Protein AF-0000000070520915 (afdb_homodimer)

Nearest PDB structures (foldseek):
  8ruu-assembly1_Y  TM=6.547E-01  e=4.540E-03  Homo sapiens
  5hi5-assembly1_B  TM=6.834E-01  e=1.184E-02  Homo sapiens
  8ruu-assembly1_X  TM=6.422E-01  e=1.967E-02  Homo sapiens
  5hi5-assembly1_A  TM=6.269E-01  e=2.759E-02  Homo sapiens
  4hsa-assembly2_E  TM=6.363E-01  e=5.428E-02  Homo sapiens

Foldseek 3Di:
DVVVVVVVVCVVPVPCPPPPPPPPDDDPCVCQPVDPQHWHWAFDDDPVCFKPPPTAIATGGPDWCVVVPPPPDQKTWHWDWDWDWMAGPVGDIDIDIGTDYIDTGGPVPPPPPPPPPVVVD/DVVVVVVVVCVVPVPCPPPPSVPPDDDPCVCQPVDPQHWHKAFDDDPVCFKPPPTAIATGGPDFQPPVPDDDDQKTWHWDWDWDWMAGPVGDIDIDIGTDYIDTGGPVPPPPPPPPPVVVD

Structure (mmCIF, N/CA/C/O backbone):
data_AF-0000000070520915-model_v1
#
loop_
_entity.id
_entity.type
_entity.pdbx_description
1 polymer 'Putative serine threonine-protein kinase vps15-like protein'
#
loop_
_atom_site.group_PDB
_atom_site.id
_atom_site.type_symbol
_atom_site.label_atom_id
_atom_site.label_alt_id
_atom_site.label_comp_id
_atom_site.label_asym_id
_atom_site.label_entity_id
_atom_site.label_seq_id
_atom_site.pdbx_PDB_ins_code
_atom_site.Cartn_x
_atom_site.Cartn_y
_atom_site.Cartn_z
_atom_site.occupancy
_atom_site.B_iso_or_equiv
_atom_site.auth_seq_id
_atom_site.auth_comp_id
_atom_site.auth_asym_id
_atom_site.auth_atom_id
_atom_site.pdbx_PDB_model_num
ATOM 1 N N . MET A 1 1 ? -19.344 27.828 -14.281 1 25.47 1 MET A N 1
ATOM 2 C CA . MET A 1 1 ? -18.078 27.25 -14.719 1 25.47 1 MET A CA 1
ATOM 3 C C . MET A 1 1 ? -17.656 26.109 -13.789 1 25.47 1 MET A C 1
ATOM 5 O O . MET A 1 1 ? -16.938 25.203 -14.203 1 25.47 1 MET A O 1
ATOM 9 N N . ILE A 1 2 ? -18.031 26.219 -12.461 1 29.73 2 ILE A N 1
ATOM 10 C CA . ILE A 1 2 ? -17.641 25.328 -11.367 1 29.73 2 ILE A CA 1
ATOM 11 C C . ILE A 1 2 ? -18.391 24.016 -11.461 1 29.73 2 ILE A C 1
ATOM 13 O O . ILE A 1 2 ? -17.844 22.953 -11.164 1 29.73 2 ILE A O 1
ATOM 17 N N . ARG A 1 3 ? -19.641 24.016 -11.953 1 36.38 3 ARG A N 1
ATOM 18 C CA . ARG A 1 3 ? -20.484 22.828 -12.078 1 36.38 3 ARG A CA 1
ATOM 19 C C . ARG A 1 3 ? -19.906 21.859 -13.094 1 36.38 3 ARG A C 1
ATOM 21 O O . ARG A 1 3 ? -20.125 20.656 -13.008 1 36.38 3 ARG A O 1
ATOM 28 N N . GLN A 1 4 ? -19.328 22.453 -14.094 1 33.91 4 GLN A N 1
ATOM 29 C CA . GLN A 1 4 ? -18.828 21.609 -15.172 1 33.91 4 GLN A CA 1
ATOM 30 C C . GLN A 1 4 ? -17.609 20.812 -14.719 1 33.91 4 GLN A C 1
ATOM 32 O O . GLN A 1 4 ? -17.344 19.734 -15.258 1 33.91 4 GLN A O 1
ATOM 37 N N . GLN A 1 5 ? -16.781 21.406 -13.82 1 28.05 5 GLN A N 1
ATOM 38 C CA . GLN A 1 5 ? -15.547 20.688 -13.477 1 28.05 5 GLN A CA 1
ATOM 39 C C . GLN A 1 5 ? -15.836 19.469 -12.625 1 28.05 5 GLN A C 1
ATOM 41 O O . GLN A 1 5 ? -15.047 18.516 -12.602 1 28.05 5 GLN A O 1
ATOM 46 N N . LYS A 1 6 ? -16.828 19.484 -11.789 1 32.56 6 LYS A N 1
ATOM 47 C CA . LYS A 1 6 ? -17.219 18.312 -11.008 1 32.56 6 LYS A CA 1
ATOM 48 C C . LYS A 1 6 ? -17.641 17.172 -11.906 1 32.56 6 LYS A C 1
ATOM 50 O O . LYS A 1 6 ? -17.312 16 -11.641 1 32.56 6 LYS A O 1
ATOM 55 N N . GLN A 1 7 ? -18.406 17.469 -12.891 1 32.34 7 GLN A N 1
ATOM 56 C CA . GLN A 1 7 ? -18.969 16.453 -13.789 1 32.34 7 GLN A CA 1
ATOM 57 C C . GLN A 1 7 ? -17.875 15.758 -14.586 1 32.34 7 GLN A C 1
ATOM 59 O O . GLN A 1 7 ? -18 14.578 -14.914 1 32.34 7 GLN A O 1
ATOM 64 N N . GLN A 1 8 ? -16.844 16.562 -15.008 1 31.06 8 GLN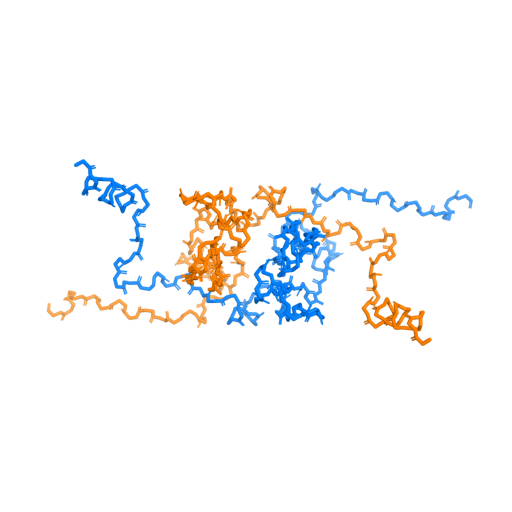 A N 1
ATOM 65 C CA . GLN A 1 8 ? -15.82 15.945 -15.844 1 31.06 8 GLN A CA 1
ATOM 66 C C . GLN A 1 8 ? -14.938 15 -15.039 1 31.06 8 GLN A C 1
ATOM 68 O O . GLN A 1 8 ? -14.438 14 -15.562 1 31.06 8 GLN A O 1
ATOM 73 N N . HIS A 1 9 ? -14.539 15.375 -13.797 1 29.91 9 HIS A N 1
ATOM 74 C CA . HIS A 1 9 ? -13.781 14.453 -12.961 1 29.91 9 HIS A CA 1
ATOM 75 C C . HIS A 1 9 ? -14.539 13.148 -12.758 1 29.91 9 HIS A C 1
ATOM 77 O O . HIS A 1 9 ? -13.938 12.07 -12.781 1 29.91 9 HIS A O 1
ATOM 83 N N . ASP A 1 10 ? -15.797 13.234 -12.57 1 32.31 10 ASP A N 1
ATOM 84 C CA . ASP A 1 10 ? -16.609 12.039 -12.445 1 32.31 10 ASP A CA 1
ATOM 85 C C . ASP A 1 10 ? -16.578 11.211 -13.727 1 32.31 10 ASP A C 1
ATOM 87 O O . ASP A 1 10 ? -16.688 9.984 -13.68 1 32.31 10 ASP A O 1
ATOM 91 N N . ARG A 1 11 ? -16.656 11.812 -14.953 1 33.47 11 ARG A N 1
ATOM 92 C CA . ARG A 1 11 ? -16.641 11.07 -16.219 1 33.47 11 ARG A CA 1
ATOM 93 C C . ARG A 1 11 ? -15.281 10.445 -16.484 1 33.47 11 ARG A C 1
ATOM 95 O O . ARG A 1 11 ? -15.172 9.469 -17.219 1 33.47 11 ARG A O 1
ATOM 102 N N . LEU A 1 12 ? -14.117 11.164 -16.328 1 31.77 12 LEU A N 1
ATOM 103 C CA . LEU A 1 12 ? -12.812 10.641 -16.719 1 31.77 12 LEU A CA 1
ATOM 104 C C . LEU A 1 12 ? -12.359 9.555 -15.75 1 31.77 12 LEU A C 1
ATOM 106 O O . LEU A 1 12 ? -11.508 8.727 -16.094 1 31.77 12 LEU A O 1
ATOM 110 N N . TYR A 1 13 ? -12.602 9.773 -14.43 1 30.22 13 TYR A N 1
ATOM 111 C CA . TYR A 1 13 ? -12.43 8.625 -13.547 1 30.22 13 TYR A CA 1
ATOM 112 C C . TYR A 1 13 ? -13.773 7.969 -13.242 1 30.22 13 TYR A C 1
ATOM 114 O O . TYR A 1 13 ? -14.617 8.555 -12.555 1 30.22 13 TYR A O 1
ATOM 122 N N . PRO A 1 14 ? -14.391 7.324 -14.18 1 30.08 14 PRO A N 1
ATOM 123 C CA . PRO A 1 14 ? -15.617 6.68 -13.688 1 30.08 14 PRO A CA 1
ATOM 124 C C . PRO A 1 14 ? -15.508 6.234 -12.234 1 30.08 14 PRO A C 1
ATOM 126 O O . PRO A 1 14 ? -14.484 5.664 -11.828 1 30.08 14 PRO A O 1
ATOM 129 N N . SER A 1 15 ? -15.922 7.176 -11.305 1 32.25 15 SER A N 1
ATOM 130 C CA . SER A 1 15 ? -16.266 6.566 -10.023 1 32.25 15 SER A CA 1
ATOM 131 C C . SER A 1 15 ? -16.844 5.164 -10.219 1 32.25 15 SER A C 1
ATOM 133 O O . SER A 1 15 ? -17.828 4.984 -10.922 1 32.25 15 SER A O 1
ATOM 135 N N . THR A 1 16 ? -16.078 4.223 -10.469 1 32.72 16 THR A N 1
ATOM 136 C CA . THR A 1 16 ? -16.781 2.979 -10.148 1 32.72 16 THR A CA 1
ATOM 137 C C . THR A 1 16 ? -17.688 3.164 -8.938 1 32.72 16 THR A C 1
ATOM 139 O O . THR A 1 16 ? -17.547 2.473 -7.93 1 32.72 16 THR A O 1
ATOM 142 N N . SER A 1 17 ? -18.141 4.332 -8.594 1 31.3 17 SER A N 1
ATOM 143 C CA . SER A 1 17 ? -19.281 4.523 -7.699 1 31.3 17 SER A CA 1
ATOM 144 C C . SER A 1 17 ? -20.469 3.664 -8.117 1 31.3 17 SER A C 1
ATOM 146 O O . SER A 1 17 ? -21.578 3.859 -7.629 1 31.3 17 SER A O 1
ATOM 148 N N . GLY A 1 18 ? -20.859 3.488 -9.367 1 31.34 18 GLY A N 1
ATOM 149 C CA . GLY A 1 18 ? -22.047 2.668 -9.281 1 31.34 18 GLY A CA 1
ATOM 150 C C . GLY A 1 18 ? -22.016 1.689 -8.125 1 31.34 18 GLY A C 1
ATOM 151 O O . GLY A 1 18 ? -20.969 1.445 -7.535 1 31.34 18 GLY A O 1
ATOM 152 N N . GLY A 1 19 ? -23.219 1.404 -7.453 1 32.59 19 GLY A N 1
ATOM 153 C CA . GLY A 1 19 ? -23.547 0.454 -6.402 1 32.59 19 GLY A CA 1
ATOM 154 C C . GLY A 1 19 ? -22.578 -0.708 -6.32 1 32.59 19 GLY A C 1
ATOM 155 O O . GLY A 1 19 ? -22.766 -1.627 -5.52 1 32.59 19 GLY A O 1
ATOM 156 N N . LEU A 1 20 ? -22.203 -1.168 -7.469 1 33.12 20 LEU A N 1
ATOM 157 C CA . LEU A 1 20 ? -21.438 -2.408 -7.441 1 33.12 20 LEU A CA 1
ATOM 158 C C . LEU A 1 20 ? -20.109 -2.209 -6.723 1 33.12 20 LEU A C 1
ATOM 160 O O . LEU A 1 20 ? -19.266 -1.425 -7.168 1 33.12 20 LEU A O 1
ATOM 164 N N . ARG A 1 21 ? -19.969 -1.873 -5.383 1 40.38 21 ARG A N 1
ATOM 165 C CA . ARG A 1 21 ? -18.766 -2.281 -4.652 1 40.38 21 ARG A CA 1
ATOM 166 C C . ARG A 1 21 ? -17.891 -3.197 -5.5 1 40.38 21 ARG A C 1
ATOM 168 O O . ARG A 1 21 ? -18.312 -4.289 -5.887 1 40.38 21 ARG A O 1
ATOM 175 N N . SER A 1 22 ? -17.188 -2.77 -6.617 1 53.38 22 SER A N 1
ATOM 176 C CA . SER A 1 22 ? -16.438 -3.613 -7.535 1 53.38 22 SER A CA 1
ATOM 177 C C . SER A 1 22 ? -15.844 -4.824 -6.82 1 53.38 22 SER A C 1
ATOM 179 O O . SER A 1 22 ? -15.32 -4.699 -5.707 1 53.38 22 SER A O 1
ATOM 181 N N . SER A 1 23 ? -16.406 -5.953 -6.902 1 66.12 23 SER 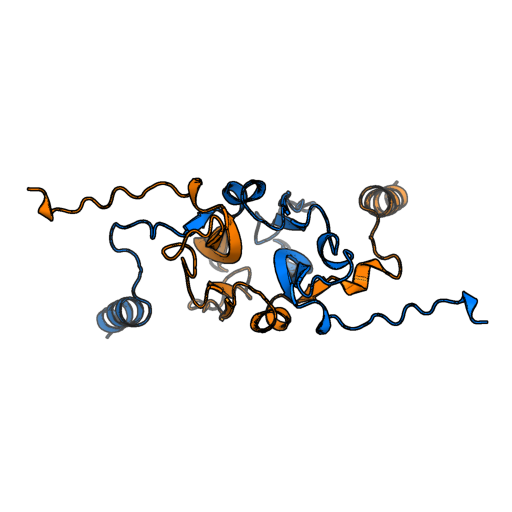A N 1
ATOM 182 C CA . SER A 1 23 ? -16.188 -7.309 -6.406 1 66.12 23 SER A CA 1
ATOM 183 C C . SER A 1 23 ? -14.695 -7.574 -6.172 1 66.12 23 SER A C 1
ATOM 185 O O . SER A 1 23 ? -14.328 -8.328 -5.27 1 66.12 23 SER A O 1
ATOM 187 N N . PHE A 1 24 ? -13.875 -6.535 -6.617 1 83.31 24 PHE A N 1
ATOM 188 C CA . PHE A 1 24 ? -12.469 -6.902 -6.461 1 83.31 24 PHE A CA 1
ATOM 189 C C . PHE A 1 24 ? -11.703 -5.805 -5.738 1 83.31 24 PHE A C 1
ATOM 191 O O . PHE A 1 24 ? -10.578 -5.473 -6.117 1 83.31 24 PHE A O 1
ATOM 198 N N . GLU A 1 25 ? -12.422 -5.18 -4.66 1 88.75 25 GLU A N 1
ATOM 199 C CA . GLU A 1 25 ? -11.789 -4.191 -3.789 1 88.75 25 GLU A CA 1
ATOM 200 C C . GLU A 1 25 ? -11.945 -4.574 -2.318 1 88.75 25 GLU A C 1
ATOM 202 O O . GLU A 1 25 ? -13.031 -4.965 -1.882 1 88.75 25 GLU A O 1
ATOM 207 N N . LEU A 1 26 ? -10.844 -4.395 -1.553 1 91.56 26 LEU A N 1
ATOM 208 C CA . LEU A 1 26 ? -10.844 -4.656 -0.117 1 91.56 26 LEU A CA 1
ATOM 209 C C . LEU A 1 26 ? -9.992 -3.633 0.623 1 91.56 26 LEU A C 1
ATOM 211 O O . LEU A 1 26 ? -8.984 -3.162 0.094 1 91.56 26 LEU A O 1
ATOM 215 N N . GLU A 1 27 ? -10.5 -3.326 1.843 1 93.81 27 GLU A N 1
ATOM 216 C CA . GLU A 1 27 ? -9.562 -2.607 2.695 1 93.81 27 GLU A CA 1
ATOM 217 C C . GLU A 1 27 ? -8.297 -3.428 2.938 1 93.81 27 GLU A C 1
ATOM 219 O O . GLU A 1 27 ? -8.367 -4.637 3.162 1 93.81 27 GLU A O 1
ATOM 224 N N . ILE A 1 28 ? -7.227 -2.768 2.975 1 95.44 28 ILE A N 1
ATOM 225 C CA . ILE A 1 28 ? -5.938 -3.453 3.012 1 95.44 28 ILE A CA 1
ATOM 226 C C . ILE A 1 28 ? -5.848 -4.312 4.27 1 95.44 28 ILE A C 1
ATOM 228 O O . ILE A 1 28 ? -5.273 -5.406 4.242 1 95.44 28 ILE A O 1
ATOM 232 N N . LYS A 1 29 ? -6.422 -3.838 5.371 1 94.12 29 LYS A N 1
ATOM 233 C CA . LYS A 1 29 ? -6.363 -4.602 6.613 1 94.12 29 LYS A CA 1
ATOM 234 C C . LYS A 1 29 ? -7.168 -5.891 6.508 1 94.12 29 LYS A C 1
ATOM 236 O O . LYS A 1 29 ? -6.863 -6.879 7.176 1 94.12 29 LYS A O 1
ATOM 241 N N . ASP A 1 30 ? -8.109 -5.902 5.684 1 91.94 30 ASP A N 1
ATOM 242 C CA . ASP A 1 30 ? -9 -7.051 5.547 1 91.94 30 ASP A CA 1
ATOM 243 C C . ASP A 1 30 ? -8.43 -8.078 4.57 1 91.94 30 ASP A C 1
ATOM 245 O O . ASP A 1 30 ? -8.891 -9.219 4.516 1 91.94 30 ASP A O 1
ATOM 249 N N . ALA A 1 31 ? -7.422 -7.73 3.842 1 92 31 ALA A N 1
ATOM 250 C CA . ALA A 1 31 ? -6.879 -8.602 2.801 1 92 31 ALA A CA 1
ATOM 251 C C . ALA A 1 31 ? -5.621 -9.312 3.285 1 92 31 ALA A C 1
ATOM 253 O O . ALA A 1 31 ? -5.012 -10.086 2.541 1 92 31 ALA A O 1
ATOM 254 N N . GLN A 1 32 ? -5.262 -9.133 4.535 1 92.06 32 GLN A N 1
ATOM 255 C CA . GLN A 1 32 ? -3.996 -9.617 5.078 1 92.06 32 GLN A CA 1
ATOM 256 C C . GLN A 1 32 ? -3.861 -11.125 4.906 1 92.06 32 GLN A C 1
ATOM 258 O O . GLN A 1 32 ? -2.795 -11.617 4.535 1 92.06 32 GLN A O 1
ATOM 263 N N . ASN A 1 33 ? -4.949 -11.836 5.051 1 87.12 33 ASN A N 1
ATOM 264 C CA . ASN A 1 33 ? -4.863 -13.297 5.129 1 87.12 33 ASN A CA 1
ATOM 265 C C . ASN A 1 33 ? -5.227 -13.953 3.801 1 87.12 33 ASN A C 1
ATOM 267 O O . ASN A 1 33 ? -5.098 -15.164 3.65 1 87.12 33 ASN A O 1
ATOM 271 N N . ILE A 1 34 ? -5.559 -13.188 2.848 1 89.12 34 ILE A N 1
ATOM 272 C CA . ILE A 1 34 ? -5.941 -13.805 1.584 1 89.12 34 ILE A CA 1
ATOM 273 C C . ILE A 1 34 ? -4.895 -13.5 0.518 1 89.12 34 ILE A C 1
ATOM 275 O O . ILE A 1 34 ? -4.902 -14.094 -0.562 1 89.12 34 ILE A O 1
ATOM 279 N N . SER A 1 35 ? -4.02 -12.602 0.869 1 90.75 35 SER A N 1
ATOM 280 C CA . SER A 1 35 ? -2.926 -12.281 -0.046 1 90.75 35 SER A CA 1
ATOM 281 C C . SER A 1 35 ? -1.97 -13.461 -0.195 1 90.75 35 SER A C 1
ATOM 283 O O . SER A 1 35 ? -1.648 -14.133 0.786 1 90.75 35 SER A O 1
ATOM 285 N N . PHE A 1 36 ? -1.595 -13.664 -1.411 1 88.69 36 PHE A N 1
ATOM 286 C CA . PHE A 1 36 ? -0.574 -14.68 -1.631 1 88.69 36 PHE A CA 1
ATOM 287 C C . PHE A 1 36 ? 0.682 -14.367 -0.826 1 88.69 36 PHE A C 1
ATOM 289 O O . PHE A 1 36 ? 1.246 -15.25 -0.18 1 88.69 36 PHE A O 1
ATOM 296 N N . CYS A 1 37 ? 1.144 -13.078 -1.019 1 91.94 37 CYS A N 1
ATOM 297 C CA . CYS A 1 37 ? 2.195 -12.594 -0.13 1 91.94 37 CYS A CA 1
ATOM 298 C C . CYS A 1 37 ? 1.604 -12 1.143 1 91.94 37 CYS A C 1
ATOM 300 O O . CYS A 1 37 ? 1.294 -10.805 1.191 1 91.94 37 CYS A O 1
ATOM 302 N N . ARG A 1 38 ? 1.516 -12.805 2.119 1 91.94 38 ARG A N 1
ATOM 303 C CA . ARG A 1 38 ? 0.873 -12.375 3.355 1 91.94 38 ARG A CA 1
ATOM 304 C C . ARG A 1 38 ? 1.627 -11.203 3.984 1 91.94 38 ARG A C 1
ATOM 306 O O . ARG A 1 38 ? 2.852 -11.117 3.875 1 91.94 38 ARG A O 1
ATOM 313 N N . TYR A 1 39 ? 0.829 -10.445 4.535 1 94.25 39 TYR A N 1
ATOM 314 C CA . TYR A 1 39 ? 1.386 -9.258 5.172 1 94.25 39 TYR A CA 1
ATOM 315 C C . TYR A 1 39 ? 0.632 -8.922 6.453 1 94.25 39 TYR A C 1
ATOM 317 O O . TYR A 1 39 ? -0.429 -9.492 6.723 1 94.25 39 TYR A O 1
ATOM 325 N N . SER A 1 40 ? 1.277 -7.996 7.246 1 96.56 40 SER A N 1
ATOM 326 C CA . SER A 1 40 ? 0.656 -7.426 8.438 1 96.56 40 SER A CA 1
ATOM 327 C C . SER A 1 40 ? 0.555 -5.906 8.328 1 96.56 40 SER A C 1
ATOM 329 O O . SER A 1 40 ? 1.419 -5.262 7.73 1 96.56 40 SER A O 1
ATOM 331 N N . VAL A 1 41 ? -0.522 -5.434 8.867 1 96.31 41 VAL A N 1
ATOM 332 C CA . VAL A 1 41 ? -0.714 -3.99 8.969 1 96.31 41 VAL A CA 1
ATOM 333 C C . VAL A 1 41 ? -0.429 -3.531 10.398 1 96.31 41 VAL A C 1
ATOM 335 O O . VAL A 1 41 ? -1.105 -3.955 11.344 1 96.31 41 VAL A O 1
ATOM 338 N N . GLU A 1 42 ? 0.573 -2.652 10.492 1 96.56 42 GLU A N 1
ATOM 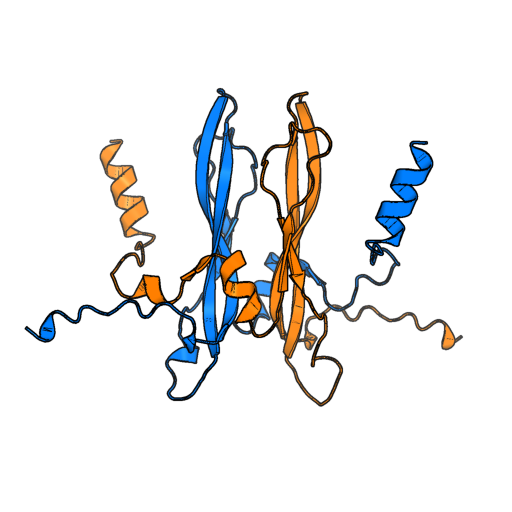339 C CA . GLU A 1 42 ? 1.035 -2.23 11.812 1 96.56 42 GLU A CA 1
ATOM 340 C C . GLU A 1 42 ? 1.001 -0.712 11.945 1 96.56 42 GLU A C 1
ATOM 342 O O . GLU A 1 42 ? 1.564 0.004 11.117 1 96.56 42 GLU A O 1
ATOM 347 N N . PRO A 1 43 ? 0.345 -0.287 12.992 1 95.19 43 PRO A N 1
ATOM 348 C CA . PRO A 1 43 ? 0.341 1.164 13.195 1 95.19 43 PRO A CA 1
ATOM 349 C C . PRO A 1 43 ? 1.736 1.728 13.453 1 95.19 43 PRO A C 1
ATOM 351 O O . PRO A 1 43 ? 2.562 1.072 14.094 1 95.19 43 PRO A O 1
ATOM 354 N N . ILE A 1 44 ? 1.965 2.916 12.906 1 95.12 44 ILE A N 1
ATOM 355 C CA . ILE A 1 44 ? 3.17 3.674 13.227 1 95.12 44 ILE A CA 1
ATOM 356 C C . ILE A 1 44 ? 2.896 4.609 14.398 1 95.12 44 ILE A C 1
ATOM 358 O O . ILE A 1 44 ? 2.053 5.504 14.305 1 95.12 44 ILE A O 1
ATOM 362 N N . PRO A 1 45 ? 3.59 4.391 15.461 1 93.75 45 PRO A N 1
ATOM 363 C CA . PRO A 1 45 ? 3.312 5.23 16.625 1 93.75 45 PRO A CA 1
ATOM 364 C C . PRO A 1 45 ? 3.617 6.703 16.375 1 93.75 45 PRO A C 1
ATOM 366 O O . PRO A 1 45 ? 4.582 7.031 15.68 1 93.75 45 PRO A O 1
ATOM 369 N N . ASP A 1 46 ? 2.779 7.52 16.891 1 92.5 46 ASP A N 1
ATOM 370 C CA . ASP A 1 46 ? 3.008 8.961 16.938 1 92.5 46 ASP A CA 1
ATOM 371 C C . ASP A 1 46 ? 3.477 9.406 18.312 1 92.5 46 ASP A C 1
ATOM 373 O O . ASP A 1 46 ? 2.662 9.773 19.172 1 92.5 46 ASP A O 1
ATOM 377 N N . ILE A 1 47 ? 4.68 9.469 18.469 1 89.25 47 ILE A N 1
ATOM 378 C CA . ILE A 1 47 ? 5.273 9.727 19.781 1 89.25 47 ILE A CA 1
ATOM 379 C C . ILE A 1 47 ? 4.941 11.148 20.234 1 89.25 47 ILE A C 1
ATOM 381 O O . ILE A 1 47 ? 4.641 11.391 21.406 1 89.25 47 ILE A O 1
ATOM 385 N N . ARG A 1 48 ? 4.938 12.102 19.359 1 89.75 48 ARG A N 1
ATOM 386 C CA . ARG A 1 48 ? 4.676 13.5 19.688 1 89.75 48 ARG A CA 1
ATOM 387 C C . ARG A 1 48 ? 3.182 13.758 19.828 1 89.75 48 ARG A C 1
ATOM 389 O O . ARG A 1 48 ? 2.771 14.734 20.453 1 89.75 48 ARG A O 1
ATOM 396 N N . GLY A 1 49 ? 2.396 12.969 19.219 1 90.69 49 GLY A N 1
ATOM 397 C CA . GLY A 1 49 ? 0.951 13.047 19.375 1 90.69 49 GLY A CA 1
ATOM 398 C C . GLY A 1 49 ? 0.315 14.078 18.469 1 90.69 49 GLY A C 1
ATOM 399 O O . GLY A 1 49 ? -0.906 14.25 18.469 1 90.69 49 GLY A O 1
ATOM 400 N N . THR A 1 50 ? 1.156 14.781 17.703 1 88.31 50 THR A N 1
ATOM 401 C CA . THR A 1 50 ? 0.609 15.859 16.891 1 88.31 50 THR A CA 1
ATOM 402 C C . THR A 1 50 ? 0.911 15.641 15.414 1 88.31 50 THR A C 1
ATOM 404 O O . THR A 1 50 ? 0.742 16.547 14.594 1 88.31 50 THR A O 1
ATOM 407 N N . ARG A 1 51 ? 1.312 14.398 15.125 1 89.62 51 ARG A N 1
ATOM 408 C CA . ARG A 1 51 ? 1.722 14.109 13.75 1 89.62 51 ARG A CA 1
ATOM 409 C C . ARG A 1 51 ? 0.533 14.18 12.797 1 89.62 51 ARG A C 1
ATOM 411 O O . ARG A 1 51 ? -0.561 13.719 13.125 1 89.62 51 ARG A O 1
ATOM 418 N N . MET A 1 52 ? 0.804 14.742 11.609 1 84.94 52 MET A N 1
ATOM 419 C CA . MET A 1 52 ? -0.128 14.664 10.484 1 84.94 52 MET A CA 1
ATOM 420 C C . MET A 1 52 ? 0.543 14.055 9.266 1 84.94 52 MET A C 1
ATOM 422 O O . MET A 1 52 ? 1.62 14.492 8.852 1 84.94 52 MET A O 1
ATOM 426 N N . PRO A 1 53 ? -0.039 13.039 8.727 1 86.75 53 PRO A N 1
ATOM 427 C CA . PRO A 1 53 ? -1.288 12.375 9.102 1 86.75 53 PRO A CA 1
ATOM 428 C C . PRO A 1 53 ? -1.149 11.531 10.367 1 86.75 53 PRO A C 1
ATOM 430 O O . PRO A 1 53 ? -0.06 11.039 10.672 1 86.75 53 PRO A O 1
ATOM 433 N N . LYS A 1 54 ? -2.25 11.367 10.992 1 84.69 54 LYS A N 1
ATOM 434 C CA . LYS A 1 54 ? -2.238 10.695 12.289 1 84.69 54 LYS A CA 1
ATOM 435 C C . LYS A 1 54 ? -2.141 9.18 12.117 1 84.69 54 LYS A C 1
ATOM 437 O O . LYS A 1 54 ? -1.396 8.516 12.844 1 84.69 54 LYS A O 1
ATOM 442 N N . ASP A 1 55 ? -2.926 8.656 11.156 1 86.44 55 ASP A N 1
ATOM 443 C CA . ASP A 1 55 ? -3.119 7.211 11.055 1 86.44 55 ASP A CA 1
ATOM 444 C C . ASP A 1 55 ? -2.217 6.609 9.984 1 86.44 55 ASP A C 1
ATOM 446 O O . ASP A 1 55 ? -2.688 6.223 8.914 1 86.44 55 ASP A O 1
ATOM 450 N N . LEU A 1 56 ? -0.928 6.527 10.383 1 91.81 56 LEU A N 1
ATOM 451 C CA . LEU A 1 56 ? 0.024 5.871 9.492 1 91.81 56 LEU A CA 1
ATOM 452 C C . LEU A 1 56 ? 0.226 4.414 9.891 1 91.81 56 LEU A C 1
ATOM 454 O O . LEU A 1 56 ? 0.194 4.082 11.078 1 91.81 56 LEU A O 1
ATOM 458 N N . VAL A 1 57 ? 0.395 3.619 8.906 1 94.81 57 VAL A N 1
ATOM 459 C CA . VAL A 1 57 ? 0.629 2.201 9.156 1 94.81 57 VAL A CA 1
ATOM 460 C C . VAL A 1 57 ? 1.755 1.695 8.258 1 94.81 57 VAL A C 1
ATOM 462 O O . VAL A 1 57 ? 1.971 2.225 7.168 1 94.81 57 VAL A O 1
ATOM 465 N N . HIS A 1 58 ? 2.439 0.718 8.805 1 96.81 58 HIS A N 1
ATOM 466 C CA . HIS A 1 58 ? 3.262 -0.144 7.961 1 96.81 58 HIS A CA 1
ATOM 467 C C . HIS A 1 58 ? 2.451 -1.312 7.41 1 96.81 58 HIS A C 1
ATOM 469 O O . HIS A 1 58 ? 1.633 -1.897 8.125 1 96.81 58 HIS A O 1
ATOM 475 N N . ILE A 1 59 ? 2.656 -1.614 6.164 1 96.5 59 ILE A N 1
ATOM 476 C CA . ILE A 1 59 ? 2.266 -2.887 5.57 1 96.5 59 ILE A CA 1
ATOM 477 C C . ILE A 1 59 ? 3.502 -3.752 5.34 1 96.5 59 ILE A C 1
ATOM 479 O O . ILE A 1 59 ? 4.262 -3.523 4.395 1 96.5 59 ILE A O 1
ATOM 483 N N . LYS A 1 60 ? 3.682 -4.707 6.188 1 95.44 60 LYS A N 1
ATOM 484 C CA . LYS A 1 60 ? 4.93 -5.465 6.203 1 95.44 60 LYS A CA 1
ATOM 485 C C . LYS A 1 60 ? 4.711 -6.895 5.723 1 95.44 60 LYS A C 1
ATOM 487 O O . LYS A 1 60 ? 3.803 -7.582 6.191 1 95.44 60 LYS A O 1
ATOM 492 N N . CYS A 1 61 ? 5.566 -7.27 4.809 1 93.38 61 CYS A N 1
ATOM 493 C CA . CYS A 1 61 ? 5.551 -8.672 4.414 1 93.38 61 CYS A CA 1
ATOM 494 C C . CYS A 1 61 ? 5.844 -9.578 5.605 1 93.38 61 CYS A C 1
ATOM 496 O O . CYS A 1 61 ? 6.781 -9.328 6.363 1 93.38 61 CYS A O 1
ATOM 498 N N . ASN A 1 62 ? 5.023 -10.664 5.715 1 91 62 ASN A N 1
ATOM 499 C CA . ASN A 1 62 ? 5.297 -11.633 6.777 1 91 62 ASN A CA 1
ATOM 500 C C . ASN A 1 62 ? 6.559 -12.438 6.488 1 91 62 ASN A C 1
ATOM 502 O O . ASN A 1 62 ? 7.305 -12.781 7.406 1 91 62 ASN A O 1
ATOM 506 N N . VAL A 1 63 ? 6.734 -12.805 5.184 1 82.5 63 VAL A N 1
ATOM 507 C CA . VAL A 1 63 ? 7.926 -13.508 4.711 1 82.5 63 VAL A CA 1
ATOM 508 C C . VAL A 1 63 ? 8.438 -12.859 3.43 1 82.5 63 VAL A C 1
ATOM 510 O O . VAL A 1 63 ? 7.699 -12.75 2.443 1 82.5 63 VAL A O 1
ATOM 513 N N . ILE A 1 64 ? 9.594 -12.352 3.486 1 77.5 64 ILE A N 1
ATOM 514 C CA . ILE A 1 64 ? 10.195 -11.688 2.336 1 77.5 64 ILE A CA 1
ATOM 515 C C . ILE A 1 64 ? 11.086 -12.672 1.58 1 77.5 64 ILE A C 1
ATOM 517 O O . ILE A 1 64 ? 11.836 -13.438 2.191 1 77.5 64 ILE A O 1
ATOM 521 N N . GLY A 1 65 ? 11.055 -12.602 0.327 1 67.94 65 GLY A N 1
ATOM 522 C CA . GLY A 1 65 ? 11.961 -13.383 -0.5 1 67.94 65 GLY A CA 1
ATOM 523 C C . GLY A 1 65 ? 11.648 -14.867 -0.494 1 67.94 65 GLY A C 1
ATOM 524 O O . GLY A 1 65 ? 12.375 -15.664 -1.088 1 67.94 65 GLY A O 1
ATOM 525 N N . ASN A 1 66 ? 10.742 -15.32 0.337 1 59.5 66 ASN A N 1
ATOM 526 C CA . ASN A 1 66 ? 10.539 -16.75 0.543 1 59.5 66 ASN A CA 1
ATOM 527 C C . ASN A 1 66 ? 10.289 -17.484 -0.774 1 59.5 66 ASN A C 1
ATOM 529 O O . ASN A 1 66 ? 10.953 -18.469 -1.08 1 59.5 66 ASN A O 1
ATOM 533 N N . LYS A 1 67 ? 9.273 -17.266 -1.451 1 57.53 67 LYS A N 1
ATOM 534 C CA . LYS A 1 67 ? 8.992 -18.094 -2.617 1 57.53 67 LYS A CA 1
ATOM 535 C C . LYS A 1 67 ? 10.008 -17.859 -3.727 1 57.53 67 LYS A C 1
ATOM 537 O O . LYS A 1 67 ? 10.141 -18.672 -4.645 1 57.53 67 LYS A O 1
ATOM 542 N N . CYS A 1 68 ? 10.727 -16.953 -3.531 1 60.09 68 CYS A N 1
ATOM 543 C CA . CYS A 1 68 ? 11.75 -16.688 -4.527 1 60.09 68 CYS A CA 1
ATOM 544 C C . CYS A 1 68 ? 12.883 -17.703 -4.441 1 60.09 68 CYS A C 1
ATOM 546 O O . CYS A 1 68 ? 13.516 -18.031 -5.449 1 60.09 68 CYS A O 1
ATOM 548 N N . LEU A 1 69 ? 13.086 -18.016 -3.201 1 54.53 69 LEU A N 1
ATOM 549 C CA . LEU A 1 69 ? 14.281 -18.828 -2.973 1 54.53 69 LEU A CA 1
ATOM 550 C C . LEU A 1 69 ? 14.086 -20.25 -3.518 1 54.53 69 LEU A C 1
ATOM 552 O O . LEU A 1 69 ? 15.062 -20.953 -3.764 1 54.53 69 LEU A O 1
ATOM 556 N N . ASN A 1 70 ? 12.773 -20.547 -3.564 1 51.84 70 ASN A N 1
ATOM 557 C CA . ASN A 1 70 ? 12.75 -21.859 -4.184 1 51.84 70 ASN A CA 1
ATOM 558 C C . ASN A 1 70 ? 13.219 -21.812 -5.633 1 51.84 70 ASN A C 1
ATOM 560 O O . ASN A 1 70 ? 12.953 -20.844 -6.344 1 51.84 70 ASN A O 1
ATOM 564 N N . THR A 1 71 ? 14.125 -22.609 -5.98 1 50.59 71 THR A N 1
ATOM 565 C CA . THR A 1 71 ? 14.844 -22.859 -7.227 1 50.59 71 THR A CA 1
ATOM 566 C C . THR A 1 71 ? 13.867 -22.906 -8.406 1 50.59 71 THR A C 1
ATOM 568 O O . THR A 1 71 ? 12.945 -23.734 -8.414 1 50.59 71 THR A O 1
ATOM 571 N N . GLY A 1 72 ? 13.578 -21.719 -8.914 1 58.69 72 GLY A N 1
ATOM 572 C CA . GLY A 1 72 ? 12.898 -21.672 -10.203 1 58.69 72 GLY A CA 1
ATOM 573 C C . GLY A 1 72 ? 11.781 -20.656 -10.258 1 58.69 72 GLY A C 1
ATOM 574 O O . GLY A 1 72 ? 11.25 -20.359 -11.328 1 58.69 72 GLY A O 1
ATOM 575 N N . ASP A 1 73 ? 11.539 -20.328 -8.969 1 62.72 73 ASP A N 1
ATOM 576 C CA . ASP A 1 73 ? 10.438 -19.375 -9.055 1 62.72 73 ASP A CA 1
ATOM 577 C C . ASP A 1 73 ? 10.938 -17.984 -9.43 1 62.72 73 ASP A C 1
ATOM 579 O O . ASP A 1 73 ? 11.859 -17.469 -8.797 1 62.72 73 ASP A O 1
ATOM 583 N N . ILE A 1 74 ? 10.391 -17.484 -10.484 1 73.56 74 ILE A N 1
ATOM 584 C CA . ILE A 1 74 ? 10.766 -16.203 -11.047 1 73.56 74 ILE A CA 1
ATOM 585 C C . ILE A 1 74 ? 10.062 -15.07 -10.289 1 73.56 74 ILE A C 1
ATOM 587 O O . ILE A 1 74 ? 10.461 -13.906 -10.383 1 73.56 74 ILE A O 1
ATOM 591 N N . TYR A 1 75 ? 9.117 -15.508 -9.445 1 79.81 75 TYR A N 1
ATOM 592 C CA . TYR A 1 75 ? 8.414 -14.477 -8.695 1 79.81 75 TYR A CA 1
ATOM 593 C C . TYR A 1 75 ? 8.656 -14.641 -7.195 1 79.81 75 TYR A C 1
ATOM 595 O O . TYR A 1 75 ? 8.727 -15.758 -6.688 1 79.81 75 TYR A O 1
ATOM 603 N N . CYS A 1 76 ? 8.852 -13.5 -6.492 1 85.31 76 CYS A N 1
ATOM 604 C CA . CYS A 1 76 ? 9.078 -13.445 -5.051 1 85.31 76 CYS A CA 1
ATOM 605 C C . CYS A 1 76 ? 8.211 -12.367 -4.41 1 85.31 76 CYS A C 1
ATOM 607 O O . CYS A 1 76 ? 7.742 -11.453 -5.09 1 85.31 76 CYS A O 1
ATOM 609 N N . CYS A 1 77 ? 7.988 -12.555 -3.158 1 90.06 77 CYS A N 1
ATOM 610 C CA . CYS A 1 77 ? 7.352 -11.477 -2.402 1 90.06 77 CYS A CA 1
ATOM 611 C C . CYS A 1 77 ? 8.359 -10.391 -2.047 1 90.06 77 CYS A C 1
ATOM 613 O O . CYS A 1 77 ? 9.391 -10.672 -1.44 1 90.06 77 CYS A O 1
ATOM 615 N N . ILE A 1 78 ? 8.047 -9.219 -2.471 1 90.44 78 ILE A N 1
ATOM 616 C CA . ILE A 1 78 ? 8.93 -8.07 -2.301 1 90.44 78 ILE A CA 1
ATOM 617 C C . ILE A 1 78 ? 8.258 -7.023 -1.422 1 90.44 78 ILE A C 1
ATOM 619 O O . ILE A 1 78 ? 7.062 -6.75 -1.58 1 90.44 78 ILE A O 1
ATOM 623 N N . GLN A 1 79 ? 9.07 -6.551 -0.518 1 93.25 79 GLN A N 1
ATOM 624 C CA . GLN A 1 79 ? 8.609 -5.449 0.319 1 93.25 79 GLN A CA 1
ATOM 625 C C . GLN A 1 79 ? 8.656 -4.125 -0.438 1 93.25 79 GLN A C 1
ATOM 627 O O . GLN A 1 79 ? 9.695 -3.752 -0.986 1 93.25 79 GLN A O 1
ATOM 632 N N . THR A 1 80 ? 7.512 -3.428 -0.444 1 94.62 80 THR A N 1
ATOM 633 C CA . THR A 1 80 ? 7.527 -2.098 -1.044 1 94.62 80 THR A CA 1
ATOM 634 C C . THR A 1 80 ? 7.449 -1.019 0.032 1 94.62 80 THR A C 1
ATOM 636 O O . THR A 1 80 ? 6.902 -1.251 1.112 1 94.62 80 THR A O 1
ATOM 639 N N . TYR A 1 81 ? 8.031 0.165 -0.346 1 94.94 81 TYR A N 1
ATOM 640 C CA . TYR A 1 81 ? 8.008 1.284 0.589 1 94.94 81 TYR A CA 1
ATOM 641 C C . TYR A 1 81 ? 7.859 2.609 -0.149 1 94.94 81 TYR A C 1
ATOM 643 O O . TYR A 1 81 ? 7.98 2.66 -1.375 1 94.94 81 TYR A O 1
ATOM 651 N N . ARG A 1 82 ? 7.477 3.627 0.657 1 94.44 82 ARG A N 1
ATOM 652 C CA . ARG A 1 82 ? 7.516 5.023 0.24 1 94.44 82 ARG A CA 1
ATOM 653 C C . ARG A 1 82 ? 8.078 5.91 1.347 1 94.44 82 ARG A C 1
ATOM 655 O O . ARG A 1 82 ? 8.023 5.555 2.525 1 94.44 82 ARG A O 1
ATOM 662 N N . ASN A 1 83 ? 8.609 6.969 0.836 1 92.06 83 ASN A N 1
ATOM 663 C CA . ASN A 1 83 ? 8.953 8.031 1.773 1 92.06 83 ASN A CA 1
ATOM 664 C C . ASN A 1 83 ? 7.828 9.062 1.88 1 92.06 83 ASN A C 1
ATOM 666 O O . ASN A 1 83 ? 7.406 9.633 0.873 1 92.06 83 ASN A O 1
ATOM 670 N N . VAL A 1 84 ? 7.383 9.328 3.121 1 90.94 84 VAL A N 1
ATOM 671 C CA . VAL A 1 84 ? 6.223 10.188 3.35 1 90.94 84 VAL A CA 1
ATOM 672 C C . VAL A 1 84 ? 6.617 11.359 4.242 1 90.94 84 VAL A C 1
ATOM 674 O O . VAL A 1 84 ? 7.207 11.164 5.309 1 90.94 84 VAL A O 1
ATOM 677 N N . GLU A 1 85 ? 6.203 12.5 3.803 1 88.94 85 GLU A N 1
ATOM 678 C CA . GLU A 1 85 ? 6.414 13.672 4.641 1 88.94 85 GLU A CA 1
ATOM 679 C C . GLU A 1 85 ? 5.289 13.828 5.664 1 88.94 85 GLU A C 1
ATOM 681 O O . GLU A 1 85 ? 4.109 13.773 5.309 1 88.94 85 GLU A O 1
ATOM 686 N N . VAL A 1 86 ? 5.707 14.023 6.871 1 89.75 86 VAL A N 1
ATOM 687 C CA . VAL A 1 86 ? 4.746 14.273 7.938 1 89.75 86 VAL A CA 1
ATOM 688 C C . VAL A 1 86 ? 5.055 15.617 8.602 1 89.75 86 VAL A C 1
ATOM 690 O O . VAL A 1 86 ? 6.156 16.156 8.445 1 89.75 86 VAL A O 1
ATOM 693 N N . SER A 1 87 ? 4.039 16.141 9.203 1 87.62 87 SER A N 1
ATOM 694 C CA . SER A 1 87 ? 4.195 17.391 9.914 1 87.62 87 SER A CA 1
ATOM 695 C C . SER A 1 87 ? 3.631 17.312 11.328 1 87.62 87 SER A C 1
ATOM 697 O O . SER A 1 87 ? 2.846 16.406 11.633 1 87.62 87 SER A O 1
ATOM 699 N N . TYR A 1 88 ? 4.117 18.297 12.109 1 88.81 88 TYR A N 1
ATOM 700 C CA . TYR A 1 88 ? 3.691 18.375 13.5 1 88.81 88 TYR A CA 1
ATOM 701 C C . TYR A 1 88 ? 3.115 19.75 13.82 1 88.81 88 TYR A C 1
ATOM 703 O O . TYR A 1 88 ? 3.295 20.703 13.055 1 88.81 88 TYR A O 1
ATOM 711 N N . SER A 1 89 ? 2.432 19.766 14.93 1 85.94 89 SER A N 1
ATOM 712 C CA . SER A 1 89 ? 1.728 20.984 15.305 1 85.94 89 SER A CA 1
ATOM 713 C C . SER A 1 89 ? 2.703 22.125 15.562 1 85.94 89 SER A C 1
ATOM 715 O O . SER A 1 89 ? 2.332 23.297 15.484 1 85.94 89 SER A O 1
ATOM 717 N N . ASP A 1 90 ? 3.883 21.906 15.93 1 87.25 90 ASP A N 1
ATOM 718 C CA . ASP A 1 90 ? 4.852 22.969 16.234 1 87.25 90 ASP A CA 1
ATOM 719 C C . ASP A 1 90 ? 5.508 23.484 14.953 1 87.25 90 ASP A C 1
ATOM 721 O O . ASP A 1 90 ? 6.41 24.328 15.016 1 87.25 90 ASP A O 1
ATOM 725 N N . GLY A 1 91 ? 5.141 22.891 13.836 1 83.81 91 GLY A N 1
ATOM 726 C CA . GLY A 1 91 ? 5.66 23.391 12.57 1 83.81 91 GLY A CA 1
ATOM 727 C C . GLY A 1 91 ? 6.797 22.547 12.023 1 83.81 91 GLY A C 1
ATOM 728 O O . GLY A 1 91 ? 7.238 22.734 10.891 1 83.81 91 GLY A O 1
ATOM 729 N N . GLU A 1 92 ? 7.211 21.578 12.797 1 89.94 92 GLU A N 1
ATOM 730 C CA . GLU A 1 92 ? 8.281 20.703 12.336 1 89.94 92 GLU A CA 1
ATOM 731 C C . GLU A 1 92 ? 7.754 19.656 11.359 1 89.94 92 GLU A C 1
ATOM 733 O O . GLU A 1 92 ? 6.566 19.344 11.367 1 89.94 92 GLU A O 1
ATOM 738 N N . SER A 1 93 ? 8.633 19.266 10.445 1 88.75 93 SER A N 1
ATOM 739 C CA . SER A 1 93 ? 8.305 18.188 9.508 1 88.75 93 SER A CA 1
ATOM 740 C C . SER A 1 93 ? 9.43 17.172 9.422 1 88.75 93 SER A C 1
ATOM 742 O O . SER A 1 93 ? 10.57 17.469 9.773 1 88.75 93 SER A O 1
ATOM 744 N N . GLU A 1 94 ? 9.039 15.914 9.109 1 91.38 94 GLU A N 1
ATOM 745 C CA . GLU A 1 94 ? 10.023 14.867 8.867 1 91.38 94 GLU A CA 1
ATOM 746 C C . GLU A 1 94 ? 9.555 13.898 7.785 1 91.38 94 GLU A C 1
ATOM 748 O O . GLU A 1 94 ? 8.375 13.875 7.441 1 91.38 94 GLU A O 1
ATOM 753 N N . THR A 1 95 ? 10.57 13.297 7.176 1 91.94 95 THR A N 1
ATOM 754 C CA . THR A 1 95 ? 10.273 12.258 6.203 1 91.94 95 THR A CA 1
ATOM 755 C C . THR A 1 95 ? 10.391 10.875 6.84 1 91.94 95 THR A C 1
ATOM 757 O O . THR A 1 95 ? 11.422 10.539 7.426 1 91.94 95 THR A O 1
ATOM 760 N N . LEU A 1 96 ? 9.297 10.109 6.703 1 92.62 96 LEU A N 1
ATOM 761 C CA . LEU A 1 96 ? 9.273 8.742 7.223 1 92.62 96 LEU A CA 1
ATOM 762 C C . LEU A 1 96 ? 9.289 7.727 6.086 1 92.62 96 LEU A C 1
ATOM 764 O O . LEU A 1 96 ? 8.547 7.871 5.113 1 92.62 96 LEU A O 1
ATOM 768 N N . LYS A 1 97 ? 10.211 6.746 6.215 1 93.88 97 LYS A N 1
ATOM 769 C CA . LYS A 1 97 ? 10.102 5.57 5.355 1 93.88 97 LYS A CA 1
ATOM 770 C C . LYS A 1 97 ? 8.977 4.648 5.828 1 93.88 97 LYS A C 1
ATOM 772 O O . LYS A 1 97 ? 9.016 4.145 6.949 1 93.88 97 LYS A O 1
ATOM 777 N N . ILE A 1 98 ? 8.016 4.469 4.988 1 95.25 98 ILE A N 1
ATOM 778 C CA . ILE A 1 98 ? 6.844 3.67 5.34 1 95.25 98 ILE A CA 1
ATOM 779 C C . ILE A 1 98 ? 6.719 2.486 4.383 1 95.25 98 ILE A C 1
ATOM 781 O O . ILE A 1 98 ? 6.738 2.662 3.162 1 95.25 98 ILE A O 1
ATOM 785 N N . TYR A 1 99 ? 6.664 1.261 4.973 1 95.88 99 TYR A N 1
ATOM 786 C CA . TYR A 1 99 ? 6.352 0.087 4.164 1 95.88 99 TYR A CA 1
ATOM 787 C C . TYR A 1 99 ? 4.898 0.113 3.705 1 95.88 99 TYR A C 1
ATOM 789 O O . TYR A 1 99 ? 3.99 0.337 4.508 1 95.88 99 TYR A O 1
ATOM 797 N N . THR A 1 100 ? 4.727 -0.117 2.412 1 95.69 100 THR A N 1
ATOM 798 C CA . THR A 1 100 ? 3.404 0.188 1.872 1 95.69 100 THR A CA 1
ATOM 799 C C . THR A 1 100 ? 2.764 -1.061 1.271 1 95.69 100 THR A C 1
ATOM 801 O O . THR A 1 100 ? 1.596 -1.037 0.878 1 95.69 100 THR A O 1
ATOM 804 N N . GLY A 1 101 ? 3.488 -2.113 1.2 1 95.06 101 GLY A N 1
ATOM 805 C CA . GLY A 1 101 ? 2.908 -3.318 0.633 1 95.06 101 GLY A CA 1
ATOM 806 C C . GLY A 1 101 ? 3.893 -4.469 0.54 1 95.06 101 GLY A C 1
ATOM 807 O O . GLY A 1 101 ? 5.086 -4.297 0.802 1 95.06 101 GLY A O 1
ATOM 808 N N . CYS A 1 102 ? 3.293 -5.562 0.138 1 93.81 102 CYS A N 1
ATOM 809 C CA . CYS A 1 102 ? 3.996 -6.805 -0.156 1 93.81 102 CYS A CA 1
ATOM 810 C C . CYS A 1 102 ? 3.516 -7.406 -1.473 1 93.81 102 CYS A C 1
ATOM 812 O O . CYS A 1 102 ? 2.426 -7.973 -1.538 1 93.81 102 CYS A O 1
ATOM 814 N N . ILE A 1 103 ? 4.387 -7.25 -2.439 1 91.19 103 ILE A N 1
ATOM 815 C CA . ILE A 1 103 ? 3.904 -7.598 -3.771 1 91.19 103 ILE A CA 1
ATOM 816 C C . ILE A 1 103 ? 4.551 -8.906 -4.23 1 91.19 103 ILE A C 1
ATOM 818 O O . ILE A 1 103 ? 5.645 -9.258 -3.781 1 91.19 103 ILE A O 1
ATOM 822 N N . TYR A 1 104 ? 3.742 -9.531 -5.113 1 90.62 104 TYR A N 1
ATOM 823 C CA . TYR A 1 104 ? 4.242 -10.68 -5.863 1 90.62 104 TYR A CA 1
ATOM 824 C C . TYR A 1 104 ? 4.883 -10.234 -7.172 1 90.62 104 TYR A C 1
ATOM 826 O O . TYR A 1 104 ? 4.199 -9.75 -8.078 1 90.62 104 TYR A O 1
ATOM 834 N N . ALA A 1 105 ? 6.32 -10.344 -7.152 1 87.88 105 ALA A N 1
ATOM 835 C CA . ALA A 1 105 ? 7.012 -9.68 -8.258 1 87.88 105 ALA A CA 1
ATOM 836 C C . ALA A 1 105 ? 8.18 -10.523 -8.766 1 87.88 105 ALA A C 1
ATOM 838 O O . ALA A 1 105 ? 8.664 -11.406 -8.062 1 87.88 105 ALA A O 1
ATOM 839 N N . LEU A 1 106 ? 8.492 -10.109 -10.016 1 82.88 106 LEU A N 1
ATOM 840 C CA . LEU A 1 106 ? 9.641 -10.758 -10.641 1 82.88 106 LEU A CA 1
ATOM 841 C C . LEU A 1 106 ? 10.922 -10.445 -9.875 1 82.88 106 LEU A C 1
ATOM 843 O O . LEU A 1 106 ? 11.141 -9.305 -9.453 1 82.88 106 LEU A O 1
ATOM 847 N N . ASN A 1 107 ? 11.695 -11.461 -9.531 1 71.69 107 ASN A N 1
ATOM 848 C CA . ASN A 1 107 ? 12.938 -11.328 -8.766 1 71.69 107 ASN A CA 1
ATOM 849 C C . ASN A 1 107 ? 14.078 -10.797 -9.625 1 71.69 107 ASN A C 1
ATOM 851 O O . ASN A 1 107 ? 15 -10.164 -9.117 1 71.69 107 ASN A O 1
ATOM 855 N N . ASN A 1 108 ? 14.148 -10.984 -10.828 1 62.22 108 ASN A N 1
ATOM 856 C CA . ASN A 1 108 ? 15.312 -10.586 -11.617 1 62.22 108 ASN A CA 1
ATOM 857 C C . ASN A 1 108 ? 15.477 -9.07 -11.656 1 62.22 108 ASN A C 1
ATOM 859 O O . ASN A 1 108 ? 16.469 -8.562 -12.195 1 62.22 108 ASN A O 1
ATOM 863 N N . SER A 1 109 ? 14.586 -8.398 -11.07 1 58 109 SER A N 1
ATOM 864 C CA . SER A 1 109 ? 14.672 -6.945 -11.117 1 58 109 SER A CA 1
ATOM 865 C C . SER A 1 109 ? 15.203 -6.371 -9.812 1 58 109 SER A C 1
ATOM 867 O O . SER A 1 109 ? 15.281 -5.152 -9.648 1 58 109 SER A O 1
ATOM 869 N N . LEU A 1 110 ? 15.461 -7.238 -8.906 1 59.78 110 LEU A N 1
ATOM 870 C CA . LEU A 1 110 ? 15.953 -6.727 -7.629 1 59.78 110 LEU A CA 1
ATOM 871 C C . LEU A 1 110 ? 17.438 -6.422 -7.695 1 59.78 110 LEU A C 1
ATOM 873 O O . LEU A 1 110 ? 18.203 -7.141 -8.359 1 59.78 110 LEU A O 1
ATOM 877 N N . PRO A 1 111 ? 17.734 -5.191 -7.453 1 51.62 111 PRO A N 1
ATOM 878 C CA . PRO A 1 111 ? 19.172 -4.93 -7.465 1 51.62 111 PRO A CA 1
ATOM 879 C C . PRO A 1 111 ? 19.969 -5.973 -6.684 1 51.62 111 PRO A C 1
ATOM 881 O O . PRO A 1 111 ? 19.547 -6.395 -5.605 1 51.62 111 PRO A O 1
ATOM 884 N N . LEU A 1 112 ? 20.578 -6.848 -7.352 1 44.75 112 LEU A N 1
ATOM 885 C CA . LEU A 1 112 ? 21.516 -7.77 -6.719 1 44.75 112 LEU A CA 1
ATOM 886 C C . LEU A 1 112 ? 22.297 -7.066 -5.617 1 44.75 112 LEU A C 1
ATOM 888 O O . LEU A 1 112 ? 22.938 -6.039 -5.863 1 44.75 112 LEU A O 1
ATOM 892 N N . VAL A 1 113 ? 21.766 -6.887 -4.59 1 42.28 113 VAL A N 1
ATOM 893 C CA . VAL A 1 113 ? 22.766 -6.52 -3.594 1 42.28 113 VAL A CA 1
ATOM 894 C C . VAL A 1 113 ? 23.938 -7.504 -3.652 1 42.28 113 VAL A C 1
ATOM 896 O O . VAL A 1 113 ? 23.734 -8.719 -3.572 1 42.28 113 VAL A O 1
ATOM 899 N N . GLN A 1 114 ? 24.891 -7.188 -4.387 1 35.53 114 GLN A N 1
ATOM 900 C CA . GLN A 1 114 ? 26.156 -7.918 -4.324 1 35.53 114 GLN A CA 1
ATOM 901 C C . GLN A 1 114 ? 26.469 -8.344 -2.893 1 35.53 114 GLN A C 1
ATOM 903 O O . GLN A 1 114 ? 26.562 -7.5 -1.996 1 35.53 114 GLN A O 1
ATOM 908 N N . SER A 1 115 ? 25.906 -9.383 -2.49 1 35.41 115 SER A N 1
ATOM 909 C CA . SER A 1 115 ? 26.516 -9.984 -1.318 1 35.41 115 SER A CA 1
ATOM 910 C C . SER A 1 115 ? 28.047 -9.883 -1.382 1 35.41 115 SER A C 1
ATOM 912 O O . SER A 1 115 ? 28.656 -10.375 -2.326 1 35.41 115 SER A O 1
ATOM 914 N N . ASN A 1 116 ? 28.5 -8.75 -1.033 1 34.88 116 ASN A N 1
ATOM 915 C CA . ASN A 1 116 ? 29.906 -8.938 -0.71 1 34.88 116 ASN A CA 1
ATOM 916 C C . ASN A 1 116 ? 30.125 -10.148 0.199 1 34.88 116 ASN A C 1
ATOM 918 O O . ASN A 1 116 ? 29.734 -10.125 1.367 1 34.88 116 ASN A O 1
ATOM 922 N N . ASN A 1 117 ? 29.828 -11.289 -0.241 1 33.28 117 ASN A N 1
ATOM 923 C CA . ASN A 1 117 ? 30.453 -12.422 0.443 1 33.28 117 ASN A CA 1
ATOM 924 C C . ASN A 1 117 ? 31.906 -12.148 0.776 1 33.28 117 ASN A C 1
ATOM 926 O O . ASN A 1 117 ? 32.75 -12.07 -0.12 1 33.28 117 ASN A O 1
ATOM 930 N N . PRO A 1 118 ? 32.156 -11.523 1.922 1 35.66 118 PRO A N 1
ATOM 931 C CA . PRO A 1 118 ? 33.594 -11.422 2.266 1 35.66 118 PRO A CA 1
ATOM 932 C C . PRO A 1 118 ? 34.312 -12.75 2.141 1 35.66 118 PRO A C 1
ATOM 934 O O . PRO A 1 118 ? 35.531 -12.82 2.377 1 35.66 118 PRO A O 1
ATOM 937 N N . TYR A 1 119 ? 33.562 -13.844 2.023 1 31.39 119 TYR A N 1
ATOM 938 C CA . TYR A 1 119 ? 34.469 -15 2.164 1 31.39 119 TYR A CA 1
ATOM 939 C C . TYR A 1 119 ? 35.344 -15.164 0.932 1 31.39 119 TYR A C 1
ATOM 941 O O . TYR A 1 119 ? 36.094 -16.141 0.819 1 31.39 119 TYR A O 1
ATOM 949 N N . ASN A 1 120 ? 35 -14.398 -0.144 1 29.42 120 ASN A N 1
ATOM 950 C CA . ASN A 1 120 ? 36.031 -14.758 -1.125 1 29.42 120 ASN A CA 1
ATOM 951 C C . ASN A 1 120 ? 37.344 -14.047 -0.847 1 29.42 120 ASN A C 1
ATOM 953 O O . ASN A 1 120 ? 38.281 -14.117 -1.651 1 29.42 120 ASN A O 1
ATOM 957 N N . ASP A 1 121 ? 37.438 -13.211 0.196 1 23.91 121 ASP A N 1
ATOM 958 C CA . ASP A 1 121 ? 38.875 -13.102 0.384 1 23.91 121 ASP A CA 1
ATOM 959 C C . ASP A 1 121 ? 39.438 -14.281 1.182 1 23.91 121 ASP A C 1
ATOM 961 O O . ASP A 1 121 ? 38.75 -14.812 2.061 1 23.91 121 ASP A O 1
ATOM 965 N N . MET B 1 1 ? 18.641 8.234 30.453 1 25.42 1 MET B N 1
ATOM 966 C CA . MET B 1 1 ? 17.438 7.414 30.266 1 25.42 1 MET B CA 1
ATOM 967 C C . MET B 1 1 ? 17.047 7.352 28.797 1 25.42 1 MET B C 1
ATOM 969 O O . MET B 1 1 ? 16.391 6.402 28.359 1 25.42 1 MET B O 1
ATOM 973 N N . ILE B 1 2 ? 17.344 8.445 28.016 1 28.69 2 ILE B N 1
ATOM 974 C CA . ILE B 1 2 ? 16.938 8.695 26.641 1 28.69 2 ILE B CA 1
ATOM 975 C C . ILE B 1 2 ? 17.766 7.84 25.688 1 28.69 2 ILE B C 1
ATOM 977 O O . ILE B 1 2 ? 17.266 7.355 24.672 1 28.69 2 ILE B O 1
ATOM 981 N N . ARG B 1 3 ? 19.016 7.527 26.016 1 36.03 3 ARG B N 1
ATOM 982 C CA . ARG B 1 3 ? 19.906 6.727 25.188 1 36.03 3 ARG B CA 1
ATOM 983 C C . ARG B 1 3 ? 19.422 5.285 25.094 1 36.03 3 ARG B C 1
ATOM 985 O O . ARG B 1 3 ? 19.734 4.586 24.125 1 36.03 3 ARG B O 1
ATOM 992 N N . GLN B 1 4 ? 18.844 4.863 26.172 1 33.41 4 GLN B N 1
ATOM 993 C CA . GLN B 1 4 ? 18.438 3.463 26.203 1 33.41 4 GLN B CA 1
ATOM 994 C C . GLN B 1 4 ? 17.25 3.211 25.266 1 33.41 4 GLN B C 1
ATOM 996 O O . GLN B 1 4 ? 17.078 2.096 24.781 1 33.41 4 GLN B O 1
ATOM 1001 N N . GLN B 1 5 ? 16.344 4.211 25.109 1 28.56 5 GLN B N 1
ATOM 1002 C CA . GLN B 1 5 ? 15.148 3.92 24.344 1 28.56 5 GLN B CA 1
ATOM 1003 C C . GLN B 1 5 ? 15.477 3.789 22.844 1 28.56 5 GLN B C 1
ATOM 1005 O O . GLN B 1 5 ? 14.727 3.158 22.094 1 28.56 5 GLN B O 1
ATOM 1010 N N . LYS B 1 6 ? 16.438 4.48 22.344 1 32.56 6 LYS B N 1
ATOM 1011 C CA . LYS B 1 6 ? 16.859 4.344 20.953 1 32.56 6 LYS B CA 1
ATOM 1012 C C . LYS B 1 6 ? 17.359 2.936 20.672 1 32.56 6 LYS B C 1
ATOM 1014 O O . LYS B 1 6 ? 17.094 2.373 19.609 1 32.56 6 LYS B O 1
ATOM 1019 N N . GLN B 1 7 ? 18.141 2.402 21.547 1 32.44 7 GLN B N 1
ATOM 1020 C CA . GLN B 1 7 ? 18.781 1.104 21.359 1 32.44 7 GLN B CA 1
ATOM 1021 C C . GLN B 1 7 ? 17.75 -0.019 21.312 1 32.44 7 GLN B C 1
ATOM 1023 O O . GLN B 1 7 ? 17.953 -1.029 20.641 1 32.44 7 GLN B O 1
ATOM 1028 N N . GLN B 1 8 ? 16.688 0.109 22.141 1 31.33 8 GLN B N 1
ATOM 1029 C CA . GLN B 1 8 ? 15.734 -0.997 22.203 1 31.33 8 GLN B CA 1
ATOM 1030 C C . GLN B 1 8 ? 14.891 -1.064 20.938 1 31.33 8 GLN B C 1
ATOM 1032 O O . GLN B 1 8 ? 14.492 -2.15 20.516 1 31.33 8 GLN B O 1
ATOM 1037 N N . HIS B 1 9 ? 14.398 0.071 20.406 1 29.38 9 HIS B N 1
ATOM 1038 C CA . HIS B 1 9 ? 13.664 0.032 19.156 1 29.38 9 HIS B CA 1
ATOM 1039 C C . HIS B 1 9 ? 14.492 -0.622 18.047 1 29.38 9 HIS B C 1
ATOM 1041 O O . HIS B 1 9 ? 13.961 -1.403 17.25 1 29.38 9 HIS B O 1
ATOM 1047 N N . ASP B 1 10 ? 15.727 -0.38 18.031 1 32.53 10 ASP B N 1
ATOM 1048 C CA . ASP B 1 10 ? 16.609 -1.021 17.047 1 32.53 10 ASP B CA 1
ATOM 1049 C C . ASP B 1 10 ? 16.672 -2.529 17.281 1 32.53 10 ASP B C 1
ATOM 1051 O O . ASP B 1 10 ? 16.844 -3.299 16.328 1 32.53 10 ASP B O 1
ATOM 1055 N N . ARG B 1 11 ? 16.75 -3.051 18.547 1 33.56 11 ARG B N 1
ATOM 1056 C CA . ARG B 1 11 ? 16.844 -4.48 18.828 1 33.56 11 ARG B CA 1
ATOM 1057 C C . ARG B 1 11 ? 15.531 -5.191 18.516 1 33.56 11 ARG B C 1
ATOM 1059 O O . ARG B 1 11 ? 15.516 -6.406 18.297 1 33.56 11 ARG B O 1
ATOM 1066 N N . LEU B 1 12 ? 14.32 -4.711 18.922 1 31.16 12 LEU B N 1
ATOM 1067 C CA . LEU B 1 12 ? 13.078 -5.453 18.781 1 31.16 12 LEU B CA 1
ATOM 1068 C C . LEU B 1 12 ? 12.664 -5.523 17.312 1 31.16 12 LEU B C 1
ATOM 1070 O O . LEU B 1 12 ? 11.859 -6.375 16.922 1 31.16 12 LEU B O 1
ATOM 1074 N N . TYR B 1 13 ? 12.82 -4.449 16.562 1 30.52 13 TYR B N 1
ATOM 1075 C CA . TYR B 1 13 ? 12.703 -4.613 15.125 1 30.52 13 TYR B CA 1
ATOM 1076 C C . TYR B 1 13 ? 14.07 -4.777 14.477 1 30.52 13 TYR B C 1
ATOM 1078 O O . TYR B 1 13 ? 14.844 -3.818 14.391 1 30.52 13 TYR B O 1
ATOM 1086 N N . PRO B 1 14 ? 14.719 -5.898 14.688 1 30.14 14 PRO B N 1
ATOM 1087 C CA . PRO B 1 14 ? 15.961 -5.945 13.898 1 30.14 14 PRO B CA 1
ATOM 1088 C C . PRO B 1 14 ? 15.82 -5.246 12.547 1 30.14 14 PRO B C 1
ATOM 1090 O O . PRO B 1 14 ? 14.781 -5.355 11.891 1 30.14 14 PRO B O 1
ATOM 1093 N N . SER B 1 15 ? 16.281 -4.023 12.516 1 32.28 15 SER B N 1
ATOM 1094 C CA . SER B 1 15 ? 16.609 -3.582 11.156 1 32.28 15 SER B CA 1
ATOM 1095 C C . SER B 1 15 ? 17.078 -4.75 10.297 1 32.28 15 SER B C 1
ATOM 1097 O O . SER B 1 15 ? 18.094 -5.375 10.602 1 32.28 15 SER B O 1
ATOM 1099 N N . THR B 1 16 ? 16.297 -5.699 10 1 33.41 16 THR B N 1
ATOM 1100 C CA . THR B 1 16 ? 16.844 -6.406 8.852 1 33.41 16 THR B CA 1
ATOM 1101 C C . THR B 1 16 ? 17.672 -5.465 7.977 1 33.41 16 THR B C 1
ATOM 1103 O O . THR B 1 16 ? 17.75 -5.641 6.762 1 33.41 16 THR B O 1
ATOM 1106 N N . SER B 1 17 ? 18.156 -4.488 8.492 1 31.66 17 SER B N 1
ATOM 1107 C CA . SER B 1 17 ? 19.312 -3.816 7.926 1 31.66 17 SER B CA 1
ATOM 1108 C C . SER B 1 17 ? 20.453 -4.801 7.66 1 31.66 17 SER B C 1
ATOM 1110 O O . SER B 1 17 ? 21.594 -4.395 7.457 1 31.66 17 SER B O 1
ATOM 1112 N N . GLY B 1 18 ? 20.578 -5.93 8.391 1 31.66 18 GLY B N 1
ATOM 1113 C CA . GLY B 1 18 ? 21.766 -6.535 7.812 1 31.66 18 GLY B CA 1
ATOM 1114 C C . GLY B 1 18 ? 21.797 -6.477 6.297 1 31.66 18 GLY B C 1
ATOM 1115 O O . GLY B 1 18 ? 20.781 -6.184 5.668 1 31.66 18 GLY B O 1
ATOM 1116 N N . GLY B 1 19 ? 22.953 -6.691 5.656 1 32.88 19 GLY B N 1
ATOM 1117 C CA . GLY B 1 19 ? 23.359 -6.633 4.258 1 32.88 19 GLY B CA 1
ATOM 1118 C C . GLY B 1 19 ? 22.328 -7.23 3.316 1 32.88 19 GLY B C 1
ATOM 1119 O O . GLY B 1 19 ? 22.391 -7.016 2.104 1 32.88 19 GLY B O 1
ATOM 1120 N N . LEU B 1 20 ? 21.781 -8.461 3.627 1 35.09 20 LEU B N 1
ATOM 1121 C CA . LEU B 1 20 ? 21 -9.289 2.719 1 35.09 20 LEU B CA 1
ATOM 1122 C C . LEU B 1 20 ? 19.594 -8.734 2.551 1 35.09 20 LEU B C 1
ATOM 1124 O O . LEU B 1 20 ? 18.797 -9.289 1.794 1 35.09 20 LEU B O 1
ATOM 1128 N N . ARG B 1 21 ? 18.922 -8.211 3.531 1 41.31 21 ARG B N 1
ATOM 1129 C CA . ARG B 1 21 ? 17.531 -7.789 3.621 1 41.31 21 ARG B CA 1
ATOM 1130 C C . ARG B 1 21 ? 17.188 -6.789 2.523 1 41.31 21 ARG B C 1
ATOM 1132 O O . ARG B 1 21 ? 16.016 -6.406 2.367 1 41.31 21 ARG B O 1
ATOM 1139 N N . SER B 1 22 ? 18.109 -5.969 2.154 1 52.56 22 SER B N 1
ATOM 1140 C CA . SER B 1 22 ? 18.031 -4.887 1.179 1 52.56 22 SER B CA 1
ATOM 1141 C C . SER B 1 22 ? 17.562 -5.395 -0.181 1 52.56 22 SER B C 1
ATOM 1143 O O . SER B 1 22 ? 16.875 -4.688 -0.91 1 52.56 22 SER B O 1
ATOM 1145 N N . SER B 1 23 ? 17.781 -6.734 -0.332 1 67.38 23 SER B N 1
ATOM 1146 C CA . SER B 1 23 ? 17.688 -7.176 -1.719 1 67.38 23 SER B CA 1
ATOM 1147 C C . SER B 1 23 ? 16.219 -7.363 -2.137 1 67.38 23 SER B C 1
ATOM 1149 O O . SER B 1 23 ? 15.883 -7.188 -3.309 1 67.38 23 SER B O 1
ATOM 1151 N N . PHE B 1 24 ? 15.312 -7.352 -1.068 1 83.12 24 PHE B N 1
ATOM 1152 C CA . PHE B 1 24 ? 13.953 -7.602 -1.523 1 83.12 24 PHE B CA 1
ATOM 1153 C C . PHE B 1 24 ? 13.023 -6.457 -1.128 1 83.12 24 PHE B C 1
ATOM 1155 O O . PHE B 1 24 ? 11.898 -6.684 -0.688 1 83.12 24 PHE B O 1
ATOM 1162 N N . GLU B 1 25 ? 13.617 -5.277 -1.197 1 88.5 25 GLU B N 1
ATOM 1163 C CA . GLU B 1 25 ? 12.852 -4.059 -0.969 1 88.5 25 GLU B CA 1
ATOM 1164 C C . GLU B 1 25 ? 12.953 -3.107 -2.158 1 88.5 25 GLU B C 1
ATOM 1166 O O . GLU B 1 25 ? 14.047 -2.889 -2.689 1 88.5 25 GLU B O 1
ATOM 1171 N N . LEU B 1 26 ? 11.805 -2.555 -2.533 1 91.38 26 LEU B N 1
ATOM 1172 C CA . LEU B 1 26 ? 11.758 -1.567 -3.605 1 91.38 26 LEU B CA 1
ATOM 1173 C C . LEU B 1 26 ? 10.781 -0.447 -3.273 1 91.38 26 LEU B C 1
ATOM 1175 O O . LEU B 1 26 ? 9.766 -0.682 -2.619 1 91.38 26 LEU B O 1
ATOM 1179 N N . GLU B 1 27 ? 11.203 0.746 -3.75 1 93.88 27 GLU B N 1
ATOM 1180 C CA . GLU B 1 27 ? 10.156 1.766 -3.732 1 93.88 27 GLU B CA 1
ATOM 1181 C C . GLU B 1 27 ? 8.961 1.347 -4.582 1 93.88 27 GLU B C 1
ATOM 1183 O O . GLU B 1 27 ? 9.133 0.809 -5.68 1 93.88 27 GLU B O 1
ATOM 1188 N N . ILE B 1 28 ? 7.832 1.662 -4.125 1 95.25 28 ILE B N 1
ATOM 1189 C CA . ILE B 1 28 ? 6.613 1.159 -4.746 1 95.25 28 ILE B CA 1
ATOM 1190 C C . ILE B 1 28 ? 6.535 1.642 -6.195 1 95.25 28 ILE B C 1
ATOM 1192 O O . ILE B 1 28 ? 6.059 0.916 -7.074 1 95.25 28 ILE B O 1
ATOM 1196 N N . LYS B 1 29 ? 7.008 2.854 -6.441 1 94.06 29 LYS B N 1
ATOM 1197 C CA . LYS B 1 29 ? 6.961 3.385 -7.801 1 94.06 29 LYS B CA 1
ATOM 1198 C C . LYS B 1 29 ? 7.883 2.604 -8.727 1 94.06 29 LYS B C 1
ATOM 1200 O O . LYS B 1 29 ? 7.629 2.512 -9.93 1 94.06 29 LYS B O 1
ATOM 1205 N N . ASP B 1 30 ? 8.875 2.031 -8.203 1 91.69 30 ASP B N 1
ATOM 1206 C CA . ASP B 1 30 ? 9.867 1.32 -9 1 91.69 30 ASP B CA 1
ATOM 1207 C C . ASP B 1 30 ? 9.445 -0.124 -9.25 1 91.69 30 ASP B C 1
ATOM 1209 O O . ASP B 1 30 ? 10.008 -0.802 -10.109 1 91.69 30 ASP B O 1
ATOM 1213 N N . ALA B 1 31 ? 8.445 -0.582 -8.57 1 91.94 31 ALA B N 1
ATOM 1214 C CA . ALA B 1 31 ? 8.039 -1.981 -8.656 1 91.94 31 ALA B CA 1
ATOM 1215 C C . ALA B 1 31 ? 6.832 -2.145 -9.578 1 91.94 31 ALA B C 1
ATOM 1217 O O . ALA B 1 31 ? 6.344 -3.26 -9.781 1 91.94 31 ALA B O 1
ATOM 1218 N N . GLN B 1 32 ? 6.402 -1.076 -10.211 1 92 32 GLN B N 1
ATOM 1219 C CA . GLN B 1 32 ? 5.16 -1.057 -10.977 1 92 32 GLN B CA 1
ATOM 1220 C C . GLN B 1 32 ? 5.188 -2.104 -12.086 1 92 32 GLN B C 1
ATOM 1222 O O . GLN B 1 32 ? 4.199 -2.809 -12.305 1 92 32 GLN B O 1
ATOM 1227 N N . ASN B 1 33 ? 6.328 -2.309 -12.68 1 87.12 33 ASN B N 1
ATOM 1228 C CA . ASN B 1 33 ? 6.383 -3.115 -13.898 1 87.12 33 ASN B CA 1
ATOM 1229 C C . ASN B 1 33 ? 6.863 -4.535 -13.609 1 87.12 33 ASN B C 1
ATOM 1231 O O . ASN B 1 33 ? 6.848 -5.391 -14.492 1 87.12 33 ASN B O 1
ATOM 1235 N N . ILE B 1 34 ? 7.184 -4.816 -12.398 1 89 34 ILE B N 1
ATOM 1236 C CA . ILE B 1 34 ? 7.672 -6.16 -12.117 1 89 34 ILE B CA 1
ATOM 1237 C C . ILE B 1 34 ? 6.641 -6.918 -11.273 1 89 34 ILE B C 1
ATOM 1239 O O . ILE B 1 34 ? 6.754 -8.133 -11.086 1 89 34 ILE B O 1
ATOM 1243 N N . SER B 1 35 ? 5.66 -6.16 -10.82 1 90.62 35 SER B N 1
ATOM 1244 C CA . SER B 1 35 ? 4.582 -6.793 -10.07 1 90.62 35 SER B CA 1
ATOM 1245 C C . SER B 1 35 ? 3.746 -7.703 -10.961 1 90.62 35 SER B C 1
ATOM 1247 O O . SER B 1 35 ? 3.445 -7.355 -12.102 1 90.62 35 SER B O 1
ATOM 1249 N N . PHE B 1 36 ? 3.453 -8.828 -10.398 1 88.44 36 PHE B N 1
ATOM 1250 C CA . PHE B 1 36 ? 2.543 -9.703 -11.117 1 88.44 36 PHE B CA 1
ATOM 1251 C C . PHE B 1 36 ? 1.225 -9 -11.414 1 88.44 36 PHE B C 1
ATOM 1253 O O . PHE B 1 36 ? 0.715 -9.062 -12.531 1 88.44 36 PHE B O 1
ATOM 1260 N N . CYS B 1 37 ? 0.649 -8.445 -10.305 1 92.12 37 CYS B N 1
ATOM 1261 C CA . CYS B 1 37 ? -0.487 -7.555 -10.5 1 92.12 37 CYS B CA 1
ATOM 1262 C C . CYS B 1 37 ? -0.019 -6.129 -10.766 1 92.12 37 CYS B C 1
ATOM 1264 O O . CYS B 1 37 ? 0.164 -5.344 -9.836 1 92.12 37 CYS B O 1
ATOM 1266 N N . ARG B 1 38 ? 0.121 -5.828 -12 1 92.06 38 ARG B N 1
ATOM 1267 C CA . ARG B 1 38 ? 0.656 -4.523 -12.367 1 92.06 38 ARG B CA 1
ATOM 1268 C C . ARG B 1 38 ? -0.236 -3.398 -11.852 1 92.06 38 ARG B C 1
ATOM 1270 O O . ARG B 1 38 ? -1.457 -3.553 -11.781 1 92.06 38 ARG B O 1
ATOM 1277 N N . TYR B 1 39 ? 0.457 -2.424 -11.547 1 94.25 39 TYR B N 1
ATOM 1278 C CA . TYR B 1 39 ? -0.239 -1.262 -11.008 1 94.25 39 TYR B CA 1
ATOM 1279 C C . TYR B 1 39 ? 0.419 0.032 -11.469 1 94.25 39 TYR B C 1
ATOM 1281 O O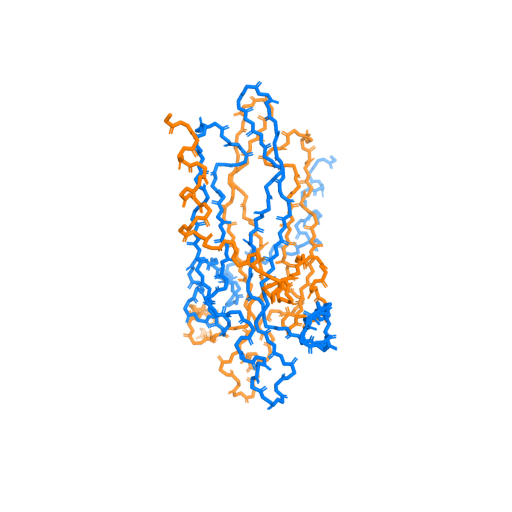 . TYR B 1 39 ? 1.513 0.01 -12.039 1 94.25 39 TYR B O 1
ATOM 1289 N N . SER B 1 40 ? -0.354 1.138 -11.258 1 96.62 40 SER B N 1
ATOM 1290 C CA . SER B 1 40 ? 0.156 2.486 -11.484 1 96.62 40 SER B CA 1
ATOM 1291 C C . SER B 1 40 ? 0.124 3.312 -10.203 1 96.62 40 SER B C 1
ATOM 1293 O O . SER B 1 40 ? -0.761 3.133 -9.367 1 96.62 40 SER B O 1
ATOM 1295 N N . VAL B 1 41 ? 1.128 4.133 -10.102 1 96.25 41 VAL B N 1
ATOM 1296 C CA . VAL B 1 41 ? 1.183 5.09 -9 1 96.25 41 VAL B CA 1
ATOM 1297 C C . VAL B 1 41 ? 0.791 6.48 -9.5 1 96.25 41 VAL B C 1
ATOM 1299 O O . VAL B 1 41 ? 1.46 7.043 -10.375 1 96.25 41 VAL B O 1
ATOM 1302 N N . GLU B 1 42 ? -0.288 6.984 -8.906 1 96.5 42 GLU B N 1
ATOM 1303 C CA . GLU B 1 42 ? -0.847 8.25 -9.383 1 96.5 42 GLU B CA 1
ATOM 1304 C C . GLU B 1 42 ? -0.961 9.266 -8.25 1 96.5 42 GLU B C 1
ATOM 1306 O O . GLU B 1 42 ? -1.547 8.969 -7.207 1 96.5 42 GLU B O 1
ATOM 1311 N N . PRO B 1 43 ? -0.407 10.414 -8.5 1 95.19 43 PRO B N 1
ATOM 1312 C CA . PRO B 1 43 ? -0.547 11.438 -7.465 1 95.19 43 PRO B CA 1
ATOM 1313 C C . PRO B 1 43 ? -2 11.844 -7.234 1 95.19 43 PRO B C 1
ATOM 1315 O O . PRO B 1 43 ? -2.791 11.891 -8.18 1 95.19 43 PRO B O 1
ATOM 1318 N N . ILE B 1 44 ? -2.307 12.102 -5.961 1 95.06 44 ILE B N 1
ATOM 1319 C CA . ILE B 1 44 ? -3.592 12.695 -5.602 1 95.06 44 ILE B CA 1
ATOM 1320 C C . ILE B 1 44 ? -3.465 14.211 -5.547 1 95.06 44 ILE B C 1
ATOM 1322 O O . ILE B 1 44 ? -2.707 14.75 -4.738 1 95.06 44 ILE B O 1
ATOM 1326 N N . PRO B 1 45 ? -4.184 14.859 -6.406 1 93.88 45 PRO B N 1
ATOM 1327 C CA . PRO B 1 45 ? -4.047 16.312 -6.422 1 93.88 45 PRO B CA 1
ATOM 1328 C C . PRO B 1 45 ? -4.477 16.969 -5.109 1 93.88 45 PRO B C 1
ATOM 1330 O O . PRO B 1 45 ? -5.434 16.516 -4.477 1 93.88 45 PRO B O 1
ATOM 1333 N N . ASP B 1 46 ? -3.746 17.953 -4.727 1 92.25 46 ASP B N 1
ATOM 1334 C CA . ASP B 1 46 ? -4.109 18.828 -3.607 1 92.25 46 ASP B CA 1
ATOM 1335 C C . ASP B 1 46 ? -4.684 20.156 -4.105 1 92.25 46 ASP B C 1
ATOM 1337 O O . ASP B 1 46 ? -3.949 21.125 -4.27 1 92.25 46 ASP B O 1
ATOM 1341 N N . ILE B 1 47 ? -5.887 20.188 -4.203 1 89.5 47 ILE B N 1
ATOM 1342 C CA . ILE B 1 47 ? -6.562 21.328 -4.812 1 89.5 47 ILE B CA 1
ATOM 1343 C C . ILE B 1 47 ? -6.395 22.562 -3.932 1 89.5 47 ILE B C 1
ATOM 1345 O O . ILE B 1 47 ? -6.172 23.672 -4.434 1 89.5 47 ILE B O 1
ATOM 1349 N N . ARG B 1 48 ? -6.461 22.438 -2.65 1 89.75 48 ARG B N 1
ATOM 1350 C CA . ARG B 1 48 ? -6.348 23.562 -1.718 1 89.75 48 ARG B CA 1
ATOM 1351 C C . ARG B 1 48 ? -4.891 23.969 -1.527 1 89.75 48 ARG B C 1
ATOM 1353 O O . ARG B 1 48 ? -4.605 25.078 -1.103 1 89.75 48 ARG B O 1
ATOM 1360 N N . GLY B 1 49 ? -4.004 23.062 -1.767 1 90.5 49 GLY B N 1
ATOM 1361 C CA . GLY B 1 49 ? -2.582 23.359 -1.725 1 90.5 49 GLY B CA 1
ATOM 1362 C C . GLY B 1 49 ? -2.002 23.312 -0.323 1 90.5 49 GLY B C 1
ATOM 1363 O O . GLY B 1 49 ? -0.802 23.516 -0.135 1 90.5 49 GLY B O 1
ATOM 1364 N N . THR B 1 50 ? -2.865 23.062 0.658 1 88.19 50 THR B N 1
ATOM 1365 C CA . THR B 1 50 ? -2.387 23.109 2.035 1 88.19 50 THR B CA 1
ATOM 1366 C C . THR B 1 50 ? -2.594 21.781 2.734 1 88.19 50 THR B C 1
ATOM 1368 O O . THR B 1 50 ? -2.469 21.688 3.957 1 88.19 50 THR B O 1
ATOM 1371 N N . ARG B 1 51 ? -2.867 20.766 1.902 1 89.38 51 ARG B N 1
ATOM 1372 C CA . ARG B 1 51 ? -3.184 19.453 2.482 1 89.38 51 ARG B CA 1
ATOM 1373 C C . ARG B 1 51 ? -1.963 18.859 3.166 1 89.38 51 ARG B C 1
ATOM 1375 O O . ARG B 1 51 ? -0.847 18.938 2.65 1 89.38 51 ARG B O 1
ATOM 1382 N N . MET B 1 52 ? -2.221 18.203 4.316 1 84.81 52 MET B N 1
ATOM 1383 C CA . MET B 1 52 ? -1.237 17.359 4.969 1 84.81 52 MET B CA 1
ATOM 1384 C C . MET B 1 52 ? -1.797 15.953 5.191 1 84.81 52 MET B C 1
ATOM 1386 O O . MET B 1 52 ? -2.893 15.797 5.734 1 84.81 52 MET B O 1
ATOM 1390 N N . PRO B 1 53 ? -1.086 14.961 4.742 1 86.75 53 PRO B N 1
ATOM 1391 C CA . PRO B 1 53 ? 0.205 14.984 4.047 1 86.75 53 PRO B CA 1
ATOM 1392 C C . PRO B 1 53 ? 0.095 15.477 2.607 1 86.75 53 PRO B C 1
ATOM 1394 O O . PRO B 1 53 ? -0.955 15.32 1.978 1 86.75 53 PRO B O 1
ATOM 1397 N N . LYS B 1 54 ? 1.184 15.977 2.158 1 84.12 54 LYS B N 1
ATOM 1398 C CA . LYS B 1 54 ? 1.183 16.609 0.843 1 84.12 54 LYS B CA 1
ATOM 1399 C C . LYS B 1 54 ? 1.238 15.562 -0.269 1 84.12 54 LYS B C 1
ATOM 1401 O O . LYS B 1 54 ? 0.535 15.68 -1.273 1 84.12 54 LYS B O 1
ATOM 1406 N N . ASP B 1 55 ? 2.104 14.555 -0.096 1 86.19 55 ASP B N 1
ATOM 1407 C CA . ASP B 1 55 ? 2.438 13.641 -1.181 1 86.19 55 ASP B CA 1
ATOM 1408 C C . ASP B 1 55 ? 1.646 12.344 -1.063 1 86.19 55 ASP B C 1
ATOM 1410 O O . ASP B 1 55 ? 2.209 11.289 -0.736 1 86.19 55 ASP B O 1
ATOM 1414 N N . LEU B 1 56 ? 0.354 12.516 -1.408 1 91.69 56 LEU B N 1
ATOM 1415 C CA . LEU B 1 56 ? -0.488 11.32 -1.442 1 91.69 56 LEU B CA 1
ATOM 1416 C C . LEU B 1 56 ? -0.574 10.758 -2.857 1 91.69 56 LEU B C 1
ATOM 1418 O O . LEU B 1 56 ? -0.565 11.516 -3.832 1 91.69 56 LEU B O 1
ATOM 1422 N N . VAL B 1 57 ? -0.608 9.469 -2.908 1 94.88 57 VAL B N 1
ATOM 1423 C CA . VAL B 1 57 ? -0.72 8.805 -4.203 1 94.88 57 VAL B CA 1
ATOM 1424 C C . VAL B 1 57 ? -1.751 7.684 -4.121 1 94.88 57 VAL B C 1
ATOM 1426 O O . VAL B 1 57 ? -1.966 7.105 -3.053 1 94.88 57 VAL B O 1
ATOM 1429 N N . HIS B 1 58 ? -2.361 7.477 -5.262 1 96.81 58 HIS B N 1
ATOM 1430 C CA . HIS B 1 58 ? -3.064 6.219 -5.484 1 96.81 58 HIS B CA 1
ATOM 1431 C C . HIS B 1 58 ? -2.127 5.156 -6.051 1 96.81 58 HIS B C 1
ATOM 1433 O O . HIS B 1 58 ? -1.293 5.453 -6.91 1 96.81 58 HIS B O 1
ATOM 1439 N N . ILE B 1 59 ? -2.244 3.965 -5.559 1 96.62 59 ILE B N 1
ATOM 1440 C CA . ILE B 1 59 ? -1.719 2.766 -6.203 1 96.62 59 ILE B CA 1
ATOM 1441 C C . ILE B 1 59 ? -2.865 1.964 -6.812 1 96.62 59 ILE B C 1
ATOM 1443 O O . ILE B 1 59 ? -3.604 1.282 -6.098 1 96.62 59 ILE B O 1
ATOM 1447 N N . LYS B 1 60 ? -2.98 2.047 -8.094 1 95.62 60 LYS B N 1
ATOM 1448 C CA . LYS B 1 60 ? -4.152 1.498 -8.766 1 95.62 60 LYS B CA 1
ATOM 1449 C C . LYS B 1 60 ? -3.785 0.281 -9.609 1 95.62 60 LYS B C 1
ATOM 1451 O O . LYS B 1 60 ? -2.846 0.333 -10.406 1 95.62 60 LYS B O 1
ATOM 1456 N N . CYS B 1 61 ? -4.547 -0.748 -9.383 1 93.81 61 CYS B N 1
ATOM 1457 C CA . CYS B 1 61 ? -4.383 -1.896 -10.266 1 93.81 61 CYS B CA 1
ATOM 1458 C C . CYS B 1 61 ? -4.648 -1.508 -11.719 1 93.81 61 CYS B C 1
ATOM 1460 O O . CYS B 1 61 ? -5.641 -0.835 -12.008 1 93.81 61 CYS B O 1
ATOM 1462 N N . ASN B 1 62 ? -3.748 -2.02 -12.609 1 91.38 62 ASN B N 1
ATOM 1463 C CA . ASN B 1 62 ? -3.99 -1.779 -14.023 1 91.38 62 ASN B CA 1
ATOM 1464 C C . ASN B 1 62 ? -5.168 -2.602 -14.539 1 91.38 62 ASN B C 1
ATOM 1466 O O . ASN B 1 62 ? -5.93 -2.139 -15.391 1 91.38 62 ASN B O 1
ATOM 1470 N N . VAL B 1 63 ? -5.242 -3.861 -14.039 1 83 63 VAL B N 1
ATOM 1471 C CA . VAL B 1 63 ? -6.352 -4.754 -14.359 1 83 63 VAL B CA 1
ATOM 1472 C C . VAL B 1 63 ? -6.863 -5.418 -13.086 1 83 63 VAL B C 1
ATOM 1474 O O . VAL B 1 63 ? -6.117 -6.121 -12.398 1 83 63 VAL B O 1
ATOM 1477 N N . ILE B 1 64 ? -8.062 -5.109 -12.727 1 78.5 64 ILE B N 1
ATOM 1478 C CA . ILE B 1 64 ? -8.68 -5.676 -11.539 1 78.5 64 ILE B CA 1
ATOM 1479 C C . ILE B 1 64 ? -9.43 -6.957 -11.898 1 78.5 64 ILE B C 1
ATOM 1481 O O . ILE B 1 64 ? -10.102 -7.02 -12.93 1 78.5 64 ILE B O 1
ATOM 1485 N N . GLY B 1 65 ? -9.352 -7.797 -10.977 1 70.19 65 GLY B N 1
ATOM 1486 C CA . GLY B 1 65 ? -10.07 -9.039 -11.195 1 70.19 65 GLY B CA 1
ATOM 1487 C C . GLY B 1 65 ? -9.461 -9.906 -12.281 1 70.19 65 GLY B C 1
ATOM 1488 O O . GLY B 1 65 ? -10.062 -10.891 -12.711 1 70.19 65 GLY B O 1
ATOM 1489 N N . ASN B 1 66 ? -8.312 -9.32 -12.789 1 59.22 66 ASN B N 1
ATOM 1490 C CA . ASN B 1 66 ? -7.637 -10.102 -13.82 1 59.22 66 ASN B CA 1
ATOM 1491 C C . ASN B 1 66 ? -7.277 -11.5 -13.32 1 59.22 66 ASN B C 1
ATOM 1493 O O . ASN B 1 66 ? -6.891 -11.664 -12.164 1 59.22 66 ASN B O 1
ATOM 1497 N N . LYS B 1 67 ? -7.512 -12.492 -14.352 1 58.25 67 LYS B N 1
ATOM 1498 C CA . LYS B 1 67 ? -7.246 -13.922 -14.258 1 58.25 67 LYS B CA 1
ATOM 1499 C C . LYS B 1 67 ? -8.195 -14.594 -13.273 1 58.25 67 LYS B C 1
ATOM 1501 O O . LYS B 1 67 ? -8.344 -15.82 -13.289 1 58.25 67 LYS B O 1
ATOM 1506 N N . CYS B 1 68 ? -8.836 -13.742 -12.422 1 58.81 68 CYS B N 1
ATOM 1507 C CA . CYS B 1 68 ? -9.742 -14.359 -11.469 1 58.81 68 CYS B CA 1
ATOM 1508 C C . CYS B 1 68 ? -10.891 -15.062 -12.18 1 58.81 68 CYS B C 1
ATOM 1510 O O . CYS B 1 68 ? -11.344 -16.125 -11.742 1 58.81 68 CYS B O 1
ATOM 1512 N N . LEU B 1 69 ? -11.516 -14.172 -12.938 1 53.56 69 LEU B N 1
ATOM 1513 C CA . LEU B 1 69 ? -12.789 -14.609 -13.508 1 53.56 69 LEU B CA 1
ATOM 1514 C C . LEU B 1 69 ? -12.586 -15.828 -14.398 1 53.56 69 LEU B C 1
ATOM 1516 O O . LEU B 1 69 ? -13.5 -16.641 -14.555 1 53.56 69 LEU B O 1
ATOM 1520 N N . ASN B 1 70 ? -11.57 -15.664 -15.117 1 47.62 70 ASN B N 1
ATOM 1521 C CA . ASN B 1 70 ? -11.523 -16.812 -16.031 1 47.62 70 ASN B CA 1
ATOM 1522 C C . ASN B 1 70 ? -11.32 -18.109 -15.266 1 47.62 70 ASN B C 1
ATOM 1524 O O . ASN B 1 70 ? -11.07 -18.109 -14.062 1 47.62 70 ASN B O 1
ATOM 1528 N N . THR B 1 71 ? -10.289 -19.125 -15.758 1 46.91 71 THR B N 1
ATOM 1529 C CA . THR B 1 71 ? -10.109 -20.547 -16.062 1 46.91 71 THR B CA 1
ATOM 1530 C C . THR B 1 71 ? -9.711 -21.328 -14.812 1 46.91 71 THR B C 1
ATOM 1532 O O . THR B 1 71 ? -8.742 -22.094 -14.836 1 46.91 71 THR B O 1
ATOM 1535 N N . GLY B 1 72 ? -10.211 -20.984 -13.68 1 56.06 72 GLY B N 1
ATOM 1536 C CA . GLY B 1 72 ? -9.891 -21.938 -12.625 1 56.06 72 GLY B CA 1
ATOM 1537 C C . GLY B 1 72 ? -8.859 -21.406 -11.641 1 56.06 72 GLY B C 1
ATOM 1538 O O . GLY B 1 72 ? -8.445 -22.125 -10.727 1 56.06 72 GLY B O 1
ATOM 1539 N N . ASP B 1 73 ? -8.602 -20.094 -11.922 1 62.62 73 ASP B N 1
ATOM 1540 C CA . ASP B 1 73 ? -7.559 -19.641 -11.016 1 62.62 73 ASP B CA 1
ATOM 1541 C C . ASP B 1 73 ? -8.164 -19.141 -9.703 1 62.62 73 ASP B C 1
ATOM 1543 O O . ASP B 1 73 ? -9.117 -18.359 -9.703 1 62.62 73 ASP B O 1
ATOM 1547 N N . ILE B 1 74 ? -7.691 -19.578 -8.578 1 73.75 74 ILE B N 1
ATOM 1548 C CA . ILE B 1 74 ? -8.125 -19.312 -7.211 1 73.75 74 ILE B CA 1
ATOM 1549 C C . ILE B 1 74 ? -7.551 -17.969 -6.746 1 73.75 74 ILE B C 1
ATOM 1551 O O . ILE B 1 74 ? -8.023 -17.391 -5.766 1 73.75 74 ILE B O 1
ATOM 1555 N N . TYR B 1 75 ? -6.629 -17.422 -7.559 1 80 75 TYR B N 1
ATOM 1556 C CA . TYR B 1 75 ? -6.055 -16.141 -7.172 1 80 75 TYR B CA 1
ATOM 1557 C C . TYR B 1 75 ? -6.344 -15.07 -8.219 1 80 75 TYR B C 1
ATOM 1559 O O . TYR B 1 75 ? -6.344 -15.359 -9.422 1 80 75 TYR B O 1
ATOM 1567 N N . CYS B 1 76 ? -6.68 -13.828 -7.746 1 85.44 76 CYS B N 1
ATOM 1568 C CA . CYS B 1 76 ? -6.949 -12.68 -8.602 1 85.44 76 CYS B CA 1
ATOM 1569 C C . CYS B 1 76 ? -6.27 -11.43 -8.055 1 85.44 76 CYS B C 1
ATOM 1571 O O . CYS B 1 76 ? -5.844 -11.398 -6.898 1 85.44 76 CYS B O 1
ATOM 1573 N N . CYS B 1 77 ? -6.094 -10.5 -8.938 1 90.38 77 CYS B N 1
ATOM 1574 C CA . CYS B 1 77 ? -5.598 -9.195 -8.5 1 90.38 77 CYS B CA 1
ATOM 1575 C C . CYS B 1 77 ? -6.715 -8.359 -7.891 1 90.38 77 CYS B C 1
ATOM 1577 O O . CYS B 1 77 ? -7.746 -8.141 -8.523 1 90.38 77 CYS B O 1
ATOM 1579 N N . ILE B 1 78 ? -6.5 -7.977 -6.695 1 90.81 78 ILE B N 1
ATOM 1580 C CA . ILE B 1 78 ? -7.492 -7.242 -5.922 1 90.81 78 ILE B CA 1
ATOM 1581 C C . ILE B 1 78 ? -6.961 -5.852 -5.582 1 90.81 78 ILE B C 1
ATOM 1583 O O . ILE B 1 78 ? -5.793 -5.703 -5.215 1 90.81 78 ILE B O 1
ATOM 1587 N N . GLN B 1 79 ? -7.852 -4.926 -5.797 1 93.5 79 GLN B N 1
ATOM 1588 C CA . GLN B 1 79 ? -7.531 -3.559 -5.402 1 93.5 79 GLN B CA 1
ATOM 1589 C C . GLN B 1 79 ? -7.672 -3.375 -3.893 1 93.5 79 GLN B C 1
ATOM 1591 O O . GLN B 1 79 ? -8.719 -3.688 -3.32 1 93.5 79 GLN B O 1
ATOM 1596 N N . THR B 1 80 ? -6.605 -2.84 -3.275 1 94.94 80 THR B N 1
ATOM 1597 C CA . THR B 1 80 ? -6.719 -2.527 -1.855 1 94.94 80 THR B CA 1
ATOM 1598 C C . THR B 1 80 ? -6.789 -1.019 -1.638 1 94.94 80 THR B C 1
ATOM 1600 O O . THR B 1 80 ? -6.277 -0.244 -2.451 1 94.94 80 THR B O 1
ATOM 1603 N N . TYR B 1 81 ? -7.461 -0.673 -0.486 1 95.12 81 TYR B N 1
ATOM 1604 C CA . TYR B 1 81 ? -7.586 0.741 -0.153 1 95.12 81 TYR B CA 1
ATOM 1605 C C . TYR B 1 81 ? -7.523 0.955 1.354 1 95.12 81 TYR B C 1
ATOM 1607 O O . TYR B 1 81 ? -7.586 -0.005 2.127 1 95.12 81 TYR B O 1
ATOM 1615 N N . ARG B 1 82 ? -7.273 2.252 1.69 1 94.62 82 ARG B N 1
ATOM 1616 C CA . ARG B 1 82 ? -7.422 2.746 3.055 1 94.62 82 ARG B CA 1
ATOM 1617 C C . ARG B 1 82 ? -8.117 4.102 3.074 1 94.62 82 ARG B C 1
ATOM 1619 O O . ARG B 1 82 ? -8.094 4.832 2.08 1 94.62 82 ARG B O 1
ATOM 1626 N N . ASN B 1 83 ? -8.711 4.258 4.203 1 92.19 83 ASN B N 1
ATOM 1627 C CA . ASN B 1 83 ? -9.195 5.605 4.48 1 92.19 83 ASN B CA 1
ATOM 1628 C C . ASN B 1 83 ? -8.188 6.41 5.293 1 92.19 83 ASN B C 1
ATOM 1630 O O . ASN B 1 83 ? -7.773 5.984 6.371 1 92.19 83 ASN B O 1
ATOM 1634 N N . VAL B 1 84 ? -7.828 7.609 4.77 1 91.12 84 VAL B N 1
ATOM 1635 C CA . VAL B 1 84 ? -6.766 8.414 5.367 1 91.12 84 VAL B CA 1
ATOM 1636 C C . VAL B 1 84 ? -7.309 9.789 5.75 1 91.12 84 VAL B C 1
ATOM 1638 O O . VAL B 1 84 ? -7.918 10.469 4.926 1 91.12 84 VAL B O 1
ATOM 1641 N N . GLU B 1 85 ? -6.992 10.148 6.949 1 89.38 85 GLU B N 1
ATOM 1642 C CA . GLU B 1 85 ? -7.352 11.5 7.379 1 89.38 85 GLU B CA 1
ATOM 1643 C C . GLU B 1 85 ? -6.301 12.516 6.941 1 89.38 85 GLU B C 1
ATOM 1645 O O . GLU B 1 85 ? -5.102 12.312 7.148 1 89.38 85 GLU B O 1
ATOM 1650 N N . VAL B 1 86 ? -6.805 13.539 6.344 1 89.94 86 VAL B N 1
ATOM 1651 C CA . VAL B 1 86 ? -5.93 14.641 5.949 1 89.94 86 VAL B CA 1
ATOM 1652 C C . VAL B 1 86 ? -6.395 15.938 6.613 1 89.94 86 VAL B C 1
ATOM 1654 O O . VAL B 1 86 ? -7.531 16.016 7.086 1 89.94 86 VAL B O 1
ATOM 1657 N N . SER B 1 87 ? -5.465 16.828 6.715 1 87.69 87 SER B N 1
ATOM 1658 C CA . SER B 1 87 ? -5.777 18.125 7.285 1 87.69 87 SER B CA 1
ATOM 1659 C C . SER B 1 87 ? -5.277 19.266 6.391 1 87.69 87 SER B C 1
ATOM 1661 O O . SER B 1 87 ? -4.422 19.047 5.531 1 87.69 87 SER B O 1
ATOM 1663 N N . TYR B 1 88 ? -5.906 20.422 6.68 1 89 88 TYR B N 1
ATOM 1664 C CA . TYR B 1 88 ? -5.555 21.625 5.926 1 89 88 TYR B CA 1
ATOM 1665 C C . TYR B 1 88 ? -5.125 22.75 6.859 1 89 88 TYR B C 1
ATOM 1667 O O . TYR B 1 88 ? -5.355 22.688 8.07 1 89 88 TYR B O 1
ATOM 1675 N N . SER B 1 89 ? -4.496 23.703 6.234 1 85.88 89 SER B N 1
ATOM 1676 C CA . SER B 1 89 ? -3.934 24.797 7.02 1 85.88 89 SER B CA 1
ATOM 1677 C C . SER B 1 89 ? -5.031 25.594 7.719 1 85.88 89 SER B C 1
ATOM 1679 O O . SER B 1 89 ? -4.773 26.266 8.719 1 85.88 89 SER B O 1
ATOM 1681 N N . ASP B 1 90 ? -6.184 25.656 7.262 1 87.5 90 ASP B N 1
ATOM 1682 C CA . ASP B 1 90 ? -7.266 26.422 7.867 1 87.5 90 ASP B CA 1
ATOM 1683 C C . ASP B 1 90 ? -7.91 25.656 9.016 1 87.5 90 ASP B C 1
ATOM 1685 O O . ASP B 1 90 ? -8.898 26.125 9.594 1 87.5 90 ASP B O 1
ATOM 1689 N N . GLY B 1 91 ? -7.434 24.453 9.242 1 84 91 GLY B N 1
ATOM 1690 C CA . GLY B 1 91 ? -7.938 23.688 10.375 1 84 91 GLY B CA 1
ATOM 1691 C C . GLY B 1 91 ? -8.961 22.641 9.977 1 84 91 GLY B C 1
ATOM 1692 O O . GLY B 1 91 ? -9.359 21.812 10.797 1 84 91 GLY B O 1
ATOM 1693 N N . GLU B 1 92 ? -9.32 22.641 8.75 1 90.06 92 GLU B N 1
ATOM 1694 C CA . GLU B 1 92 ? -10.273 21.641 8.273 1 90.06 92 GLU B CA 1
ATOM 1695 C C . GLU B 1 92 ? -9.602 20.281 8.062 1 90.06 92 GLU B C 1
ATOM 1697 O O . GLU B 1 92 ? -8.383 20.219 7.863 1 90.06 92 GLU B O 1
ATOM 1702 N N . SER B 1 93 ? -10.383 19.25 8.234 1 89 93 SER B N 1
ATOM 1703 C CA . SER B 1 93 ? -9.906 17.891 7.957 1 89 93 SER B CA 1
ATOM 1704 C C . SER B 1 93 ? -10.922 17.109 7.141 1 89 93 SER B C 1
ATOM 1706 O O . SER B 1 93 ? -12.102 17.453 7.113 1 89 93 SER B O 1
ATOM 1708 N N . GLU B 1 94 ? -10.398 16.156 6.359 1 91.56 94 GLU B N 1
ATOM 1709 C CA . GLU B 1 94 ? -11.273 15.234 5.625 1 91.56 94 GLU B CA 1
ATOM 1710 C C . GLU B 1 94 ? -10.656 13.844 5.531 1 91.56 94 GLU B C 1
ATOM 1712 O O . GLU B 1 94 ? -9.461 13.672 5.781 1 91.56 94 GLU B O 1
ATOM 1717 N N . THR B 1 95 ? -11.57 12.898 5.367 1 92.12 95 THR B N 1
ATOM 1718 C CA . THR B 1 95 ? -11.125 11.531 5.137 1 92.12 95 THR B CA 1
ATOM 1719 C C . THR B 1 95 ? -11.148 11.195 3.646 1 92.12 95 THR B C 1
ATOM 1721 O O . THR B 1 95 ? -12.18 11.352 2.986 1 92.12 95 THR B O 1
ATOM 1724 N N . LEU B 1 96 ? -9.984 10.758 3.158 1 92.81 96 LEU B N 1
ATOM 1725 C CA . LEU B 1 96 ? -9.867 10.367 1.758 1 92.81 96 LEU B CA 1
ATOM 1726 C C . LEU B 1 96 ? -9.734 8.852 1.631 1 92.81 96 LEU B C 1
ATOM 1728 O O . LEU B 1 96 ? -8.969 8.227 2.363 1 92.81 96 LEU B O 1
ATOM 1732 N N . LYS B 1 97 ? -10.562 8.273 0.729 1 93.88 97 LYS B N 1
ATOM 1733 C CA . LYS B 1 97 ? -10.305 6.898 0.313 1 93.88 97 LYS B CA 1
ATOM 1734 C C . LYS B 1 97 ? -9.117 6.832 -0.652 1 93.88 97 LYS B C 1
ATOM 1736 O O . LYS B 1 97 ? -9.156 7.426 -1.731 1 93.88 97 LYS B O 1
ATOM 1741 N N . ILE B 1 98 ? -8.094 6.145 -0.266 1 95.25 98 ILE B N 1
ATOM 1742 C CA . ILE B 1 98 ? -6.867 6.059 -1.057 1 95.25 98 ILE B CA 1
ATOM 1743 C C . ILE B 1 98 ? -6.59 4.602 -1.422 1 95.25 98 ILE B C 1
ATOM 1745 O O . ILE B 1 98 ? -6.57 3.729 -0.55 1 95.25 98 ILE B O 1
ATOM 1749 N N . TYR B 1 99 ? -6.449 4.336 -2.742 1 96.06 99 TYR B N 1
ATOM 1750 C CA . TYR B 1 99 ? -5.992 3.023 -3.184 1 96.06 99 TYR B CA 1
ATOM 1751 C C . TYR B 1 99 ? -4.527 2.807 -2.816 1 96.06 99 TYR B C 1
ATOM 1753 O O . TYR B 1 99 ? -3.682 3.664 -3.078 1 96.06 99 TYR B O 1
ATOM 1761 N N . THR B 1 100 ? -4.27 1.646 -2.225 1 95.75 100 THR B N 1
ATOM 1762 C CA . THR B 1 100 ? -2.959 1.521 -1.594 1 95.75 100 THR B CA 1
ATOM 1763 C C . THR B 1 100 ? -2.18 0.353 -2.191 1 95.75 100 THR B C 1
ATOM 1765 O O . THR B 1 100 ? -1.004 0.158 -1.876 1 95.75 100 THR B O 1
ATOM 1768 N N . GLY B 1 101 ? -2.81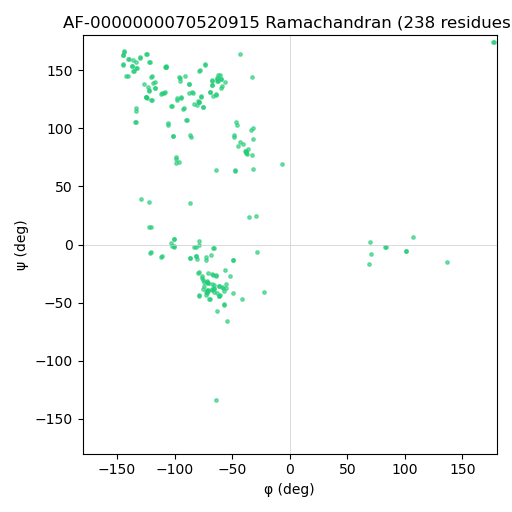1 -0.387 -3.008 1 95.25 101 GLY B N 1
ATOM 1769 C 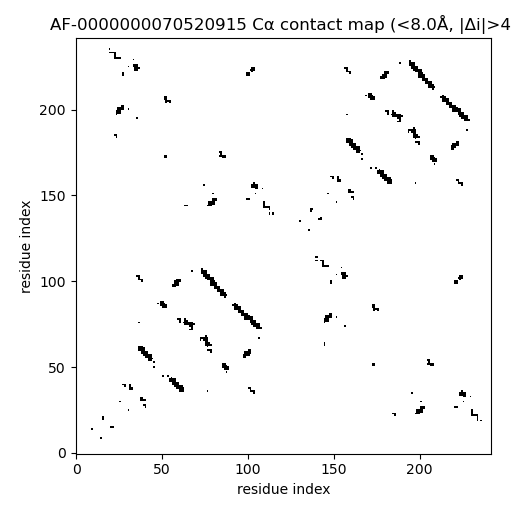CA . GLY B 1 101 ? -2.098 -1.509 -3.6 1 95.25 101 GLY B CA 1
ATOM 1770 C C . GLY B 1 101 ? -2.967 -2.355 -4.512 1 95.25 101 GLY B C 1
ATOM 1771 O O . GLY B 1 101 ? -4.18 -2.146 -4.59 1 95.25 101 GLY B O 1
ATOM 1772 N N . CYS B 1 102 ? -2.24 -3.266 -5.105 1 94.06 102 CYS B N 1
ATOM 1773 C CA . CYS B 1 102 ? -2.812 -4.301 -5.957 1 94.06 102 CYS B CA 1
ATOM 1774 C C . CYS B 1 102 ? -2.219 -5.668 -5.629 1 94.06 102 CYS B C 1
ATOM 1776 O O . CYS B 1 102 ? -1.08 -5.961 -6 1 94.06 102 CYS B O 1
ATOM 1778 N N . ILE B 1 103 ? -3.051 -6.422 -4.965 1 91.38 103 ILE B N 1
ATOM 1779 C CA . ILE B 1 103 ? -2.479 -7.648 -4.418 1 91.38 103 ILE B CA 1
ATOM 1780 C C . ILE B 1 103 ? -2.979 -8.852 -5.215 1 91.38 103 ILE B C 1
ATOM 1782 O O . ILE B 1 103 ? -4.051 -8.797 -5.82 1 91.38 103 ILE B O 1
ATOM 1786 N N . TYR B 1 104 ? -2.074 -9.867 -5.152 1 90.75 104 TYR B N 1
ATOM 1787 C CA . TYR B 1 104 ? -2.428 -11.195 -5.641 1 90.75 104 TYR B CA 1
ATOM 1788 C C . TYR B 1 104 ? -3.049 -12.031 -4.535 1 90.75 104 TYR B C 1
ATOM 1790 O O . TYR B 1 104 ? -2.369 -12.414 -3.576 1 90.75 104 TYR B O 1
ATOM 1798 N N . ALA B 1 105 ? -4.465 -12.211 -4.707 1 88.06 105 ALA B N 1
ATOM 1799 C CA . ALA B 1 105 ? -5.164 -12.75 -3.541 1 88.06 105 ALA B CA 1
ATOM 1800 C C . ALA B 1 105 ? -6.227 -13.766 -3.961 1 88.06 105 ALA B C 1
ATOM 1802 O O . ALA B 1 105 ? -6.656 -13.773 -5.117 1 88.06 105 ALA B O 1
ATOM 1803 N N . LEU B 1 106 ? -6.523 -14.547 -2.889 1 83.06 106 LEU B N 1
ATOM 1804 C CA . LEU B 1 106 ? -7.586 -15.531 -3.082 1 83.06 106 LEU B CA 1
ATOM 1805 C C . LEU B 1 106 ? -8.922 -14.844 -3.357 1 83.06 106 LEU B C 1
ATOM 1807 O O . LEU B 1 106 ? -9.25 -13.852 -2.715 1 83.06 106 LEU B O 1
ATOM 1811 N N . ASN B 1 107 ? -9.586 -15.25 -4.406 1 71.38 107 ASN B N 1
ATOM 1812 C CA . ASN B 1 107 ? -10.859 -14.672 -4.82 1 71.38 107 ASN B CA 1
ATOM 1813 C C . ASN B 1 107 ? -12.008 -15.156 -3.939 1 71.38 107 ASN B C 1
ATOM 1815 O O . ASN B 1 107 ? -13.016 -14.469 -3.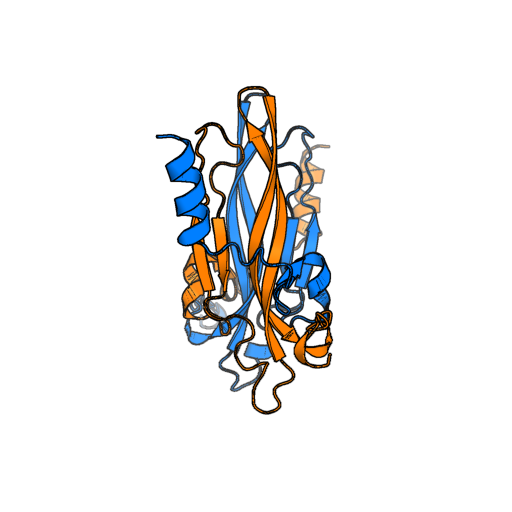785 1 71.38 107 ASN B O 1
ATOM 1819 N N . ASN B 1 108 ? -12 -16.234 -3.352 1 62.34 108 ASN B N 1
ATOM 1820 C CA . ASN B 1 108 ? -13.164 -16.75 -2.631 1 62.34 108 ASN B CA 1
ATOM 1821 C C . ASN B 1 108 ? -13.484 -15.891 -1.407 1 62.34 108 ASN B C 1
ATOM 1823 O O . ASN B 1 108 ? -14.492 -16.125 -0.732 1 62.34 108 ASN B O 1
ATOM 1827 N N . SER B 1 109 ? -12.68 -14.945 -1.187 1 58.19 109 SER B N 1
ATOM 1828 C CA . SER B 1 109 ? -12.914 -14.148 0.011 1 58.19 109 SER B CA 1
ATOM 1829 C C . SER B 1 109 ? -13.547 -12.805 -0.337 1 58.19 109 SER B C 1
ATOM 1831 O O . SER B 1 109 ? -13.766 -11.969 0.542 1 58.19 109 SER B O 1
ATOM 1833 N N . LEU B 1 110 ? -13.773 -12.625 -1.57 1 59.66 110 LEU B N 1
ATOM 1834 C CA . LEU B 1 110 ? -14.359 -11.352 -1.946 1 59.66 110 LEU B CA 1
ATOM 1835 C C . LEU B 1 110 ? -15.875 -11.375 -1.76 1 59.66 110 LEU B C 1
ATOM 1837 O O . LEU B 1 110 ? -16.516 -12.398 -1.988 1 59.66 110 LEU B O 1
ATOM 1841 N N . PRO B 1 111 ? -16.312 -10.469 -0.94 1 51.56 111 PRO B N 1
ATOM 1842 C CA . PRO B 1 111 ? -17.766 -10.477 -0.801 1 51.56 111 PRO B CA 1
ATOM 1843 C C . PRO B 1 111 ? -18.484 -10.547 -2.145 1 51.56 111 PRO B C 1
ATOM 1845 O O . PRO B 1 111 ? -18.078 -9.898 -3.109 1 51.56 111 PRO B O 1
ATOM 1848 N N . LEU B 1 112 ? -19 -11.656 -2.461 1 45.12 112 LEU B N 1
ATOM 1849 C CA . LEU B 1 112 ? -19.875 -11.781 -3.619 1 45.12 112 LEU B CA 1
ATOM 1850 C C . LEU B 1 112 ? -20.766 -10.555 -3.762 1 45.12 112 LEU B C 1
ATOM 1852 O O . LEU B 1 112 ? -21.484 -10.188 -2.822 1 45.12 112 LEU B O 1
ATOM 1856 N N . VAL B 1 113 ? -20.281 -9.594 -4.238 1 42.28 113 VAL B N 1
ATOM 1857 C CA . VAL B 1 113 ? -21.344 -8.648 -4.582 1 42.28 113 VAL B CA 1
ATOM 1858 C C . VAL B 1 113 ? -22.453 -9.367 -5.352 1 42.28 113 VAL B C 1
ATOM 1860 O O . VAL B 1 113 ? -22.188 -10.039 -6.352 1 42.28 113 VAL B O 1
ATOM 1863 N N . GLN B 1 114 ? -23.406 -9.781 -4.688 1 35.41 114 GLN B N 1
ATOM 1864 C CA . GLN B 1 114 ? -24.625 -10.227 -5.352 1 35.41 114 GLN B CA 1
ATOM 1865 C C . GLN B 1 114 ? -24.969 -9.344 -6.551 1 35.41 114 GLN B C 1
ATOM 1867 O O . GLN B 1 114 ? -25.125 -8.133 -6.41 1 35.41 114 GLN B O 1
ATOM 1872 N N . SER B 1 115 ? -24.328 -9.594 -7.613 1 35.16 115 SER B N 1
ATOM 1873 C CA . SER B 1 115 ? -24.953 -9.047 -8.812 1 35.16 115 SER B CA 1
ATOM 1874 C C . SER B 1 115 ? -26.469 -9.148 -8.742 1 35.16 115 SER B C 1
ATOM 1876 O O . SER B 1 115 ? -27.016 -10.242 -8.617 1 35.16 115 SER B O 1
ATOM 1878 N N . ASN B 1 116 ? -27.016 -8.234 -8.039 1 34.62 116 ASN B N 1
ATOM 1879 C CA . ASN B 1 116 ? -28.422 -8.164 -8.438 1 34.62 116 ASN B CA 1
ATOM 1880 C C . ASN B 1 116 ? -28.562 -8.125 -9.953 1 34.62 116 ASN B C 1
ATOM 1882 O O . ASN B 1 116 ? -28.234 -7.129 -10.586 1 34.62 116 ASN B O 1
ATOM 1886 N N . ASN B 1 117 ? -28.188 -9.117 -10.641 1 32.94 117 ASN B N 1
ATOM 1887 C CA . ASN B 1 117 ? -28.75 -9.258 -11.977 1 32.94 117 ASN B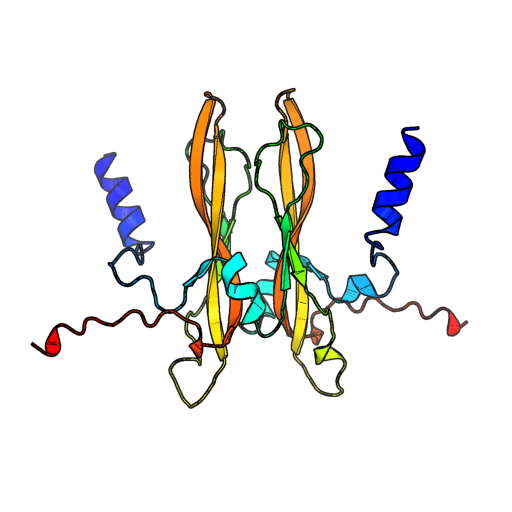 CA 1
ATOM 1888 C C . ASN B 1 117 ? -30.25 -8.977 -11.977 1 32.94 117 ASN B C 1
ATOM 1890 O O . ASN B 1 117 ? -31.031 -9.742 -11.422 1 32.94 117 ASN B O 1
ATOM 1894 N N . PRO B 1 118 ? -30.641 -7.719 -12.148 1 35.53 118 PRO B N 1
ATOM 1895 C CA . PRO B 1 118 ? -32.094 -7.523 -12.312 1 35.53 118 PRO B CA 1
ATOM 1896 C C . PRO B 1 118 ? -32.688 -8.461 -13.352 1 35.53 118 PRO B C 1
ATOM 1898 O O . PRO B 1 118 ? -33.906 -8.438 -13.578 1 35.53 118 PRO B O 1
ATOM 1901 N N . TYR B 1 119 ? -31.859 -9.125 -14.164 1 31.36 119 TYR B N 1
ATOM 1902 C CA . TYR B 1 119 ? -32.656 -9.773 -15.211 1 31.36 119 TYR B CA 1
ATOM 1903 C C . TYR B 1 119 ? -33.438 -10.961 -14.656 1 31.36 119 TYR B C 1
ATOM 1905 O O . TYR B 1 119 ? -34.094 -11.68 -15.398 1 31.36 119 TYR B O 1
ATOM 1913 N N . ASN B 1 120 ? -33.062 -11.391 -13.406 1 29.05 120 ASN B N 1
ATOM 1914 C CA . ASN B 1 120 ? -34 -12.5 -13.164 1 29.05 120 ASN B CA 1
ATOM 1915 C C . ASN B 1 120 ? -35.375 -12 -12.742 1 29.05 120 ASN B C 1
ATOM 1917 O O . ASN B 1 120 ? -36.25 -12.789 -12.359 1 29.05 120 ASN B O 1
ATOM 1921 N N . ASP B 1 121 ? -35.625 -10.664 -12.688 1 24.28 121 ASP B N 1
ATOM 1922 C CA . ASP B 1 121 ? -37.094 -10.609 -12.742 1 24.28 121 ASP B CA 1
ATOM 1923 C C . ASP B 1 121 ? -37.594 -10.703 -14.18 1 24.28 121 ASP B C 1
ATOM 1925 O O . ASP B 1 121 ? -36.938 -10.227 -15.102 1 24.28 121 ASP B O 1
#

Radius of gyration: 20.38 Å; Cα contacts (8 Å, |Δi|>4): 467; chains: 2; bounding box: 76×50×47 Å

Organism: Lasius niger (NCBI:txid67767)

pLDDT: mean 71.6, std 25.49, range [23.91, 96.81]

Secondary structure (DSSP, 8-state):
-HHHHHHHHHHHTT-TTSSS--TTEEEGGGGTTTBSS-EEEEEPP-SSS--BSS--EEEEESSSSHHHHSTT-SEEEEEEEEEEEEE-TTS-EEEEEEEEEEEEEEGGGS-------GGG-/-HHHHHHHHHHHTT-TTSTTTTTTEEEGGGGTTTBSS-EEEEEPP-SSS--BSS--EEEEESSTTTTTSSTT-SEEEEEEEEEEEEE-TTS-EEEEEEEEEEEEEESTTS-------GGG-

Solvent-accessible surface area (backbone atoms only — not comparable to full-atom values): 13457 Å² total; per-residue (Å²): 122,69,72,57,55,59,55,48,54,45,64,77,47,61,57,75,60,60,86,57,66,58,56,38,58,41,48,49,78,76,40,28,84,41,27,71,44,35,36,44,77,39,77,46,84,58,88,84,70,45,47,28,45,65,86,41,53,31,27,40,43,73,58,66,41,53,58,29,65,44,89,78,42,58,44,16,25,30,33,22,29,46,80,39,59,33,35,35,79,89,69,52,70,50,76,41,82,35,35,52,28,36,35,48,18,47,48,90,73,38,64,72,56,72,70,75,60,67,72,79,105,121,70,73,58,58,60,56,48,57,48,63,76,46,60,60,57,66,54,84,73,53,58,37,42,51,41,49,49,79,76,39,30,84,40,28,69,42,34,37,44,76,39,78,49,84,58,89,85,70,44,47,29,44,64,85,42,54,30,26,40,43,73,54,65,37,44,62,30,77,54,93,80,43,62,48,14,21,30,32,21,29,44,78,39,60,33,34,35,79,88,69,50,68,48,77,41,83,35,34,53,28,37,34,47,17,47,50,89,73,37,65,73,57,72,70,76,60,68,72,80,105

Sequence (242 aa):
MIRQQKQQHDRLYPSTSGGLRSSFELEIKDAQNISFCRYSVEPIPDIRGTRMPKDLVHIKCNVIGNKCLNTGDIYCCIQTYRNVEVSYSDGESETLKIYTGCIYALNNSLPLVQSNNPYNDMIRQQKQQHDRLYPSTSGGLRSSFELEIKDAQNISFCRYSVEPIPDIRGTRMPKDLVHIKCNVIGNKCLNTGDIYCCIQTYRNVEVSYSDGESETLKIYTGCIYALNNSLPLVQSNNPYND